Protein AF-A0A8B7ZYL0-F1 (afdb_monomer)

Solvent-accessible surface area (backbone atoms only — not comparable to full-atom values): 13073 Å² total; per-residue (Å²): 136,85,83,72,84,75,72,86,83,69,79,81,76,56,68,69,58,57,52,49,50,52,53,51,52,56,70,70,50,54,70,68,60,53,46,52,54,50,52,53,54,51,54,57,66,70,50,82,74,66,63,88,77,41,53,73,72,52,42,50,53,50,45,54,51,51,48,50,54,52,49,59,58,51,72,76,47,84,95,68,79,39,63,47,80,45,72,40,77,92,74,75,43,48,39,58,44,56,38,73,67,24,39,54,50,50,56,29,71,72,46,27,53,51,50,16,68,74,71,75,48,97,78,52,75,54,48,70,71,56,50,76,67,52,46,46,48,51,42,32,50,53,45,46,50,51,50,23,51,36,39,20,68,51,65,75,41,100,52,74,63,56,66,69,44,40,75,70,65,34,46,47,72,46,50,60,49,91,96,58,75,94,71,63,50,87,78,52,55,68,71,58,37,50,47,47,55,78,32,52,88,55,41,44,42,47,67,63,74,86,72,82,75,85,82,76,133

Radius of gyration: 24.54 Å; Cα contacts (8 Å, |Δi|>4): 183; chains: 1; bounding box: 60×62×66 Å

Sequence (217 aa):
MKKYICSKGGTAPNKAMVLQQGAEEWRRMAEEEKQEYKDVAAEENKTMPNVVQLGESGFRVFANKLCKEVTDMCSRVEGVEWVLVCSNVSIGASAVCGSETGVNLATSTCFADQLCSASGYDEVTISSSVTPAEYSSKLRFKVQEIFNRKYREATGKNKPMSYQQLEAGQIQSTGLPPNVKLKRPSAYGKETLQKIIDAESAIEFTVSTQTSTLAQS

Foldseek 3Di:
DDPPPPDPDDDDDDPVVVVVVVVVVLVVDDVVVVVVVVVVVVVVVVDDDPLQPDDPVRNVVNLVVVLVVVVVVCVVDPPDWDKDWDDRPNHLDIAMDTDPVHLVCCQDPVNQVVCCVVVVHDGRRRDNPCDPVNLLVVLLVLLQVLQQVLVCVQPVDNDRDDQVQVVVVQKDKWQQPPPDDDHRSVPDDPVSSVSRNVSSVRIHMHGDDPPPPPDDD

InterPro domains:
  IPR004212 GTF2I-like repeat [PF02946] (139-207)
  IPR004212 GTF2I-like repeat [PS51139] (130-217)
  IPR036647 GTF2I-like repeat superfamily [G3DSA:3.90.1460.10] (121-217)
  IPR036647 GTF2I-like repeat superfamily [SSF117773] (137-211)

Organism: Acanthaster planci (NCBI:txid133434)

Structure (mmCIF, N/CA/C/O backbone):
data_AF-A0A8B7ZYL0-F1
#
_entry.id   AF-A0A8B7ZYL0-F1
#
loop_
_atom_site.group_PDB
_atom_site.id
_atom_site.type_symbol
_atom_site.label_atom_id
_atom_site.label_alt_id
_atom_site.label_comp_id
_atom_site.label_asym_id
_atom_site.label_entity_id
_atom_site.label_seq_id
_atom_site.pdbx_PDB_ins_code
_atom_site.Cartn_x
_atom_site.Cartn_y
_atom_site.Cartn_z
_atom_site.occupancy
_atom_site.B_iso_or_equiv
_atom_site.auth_seq_id
_atom_site.auth_comp_id
_atom_site.auth_asym_id
_atom_site.auth_atom_id
_atom_site.pdbx_PDB_model_num
ATOM 1 N N . MET A 1 1 ? 14.484 8.994 -30.733 1.00 31.31 1 MET A N 1
ATOM 2 C CA . MET A 1 1 ? 15.930 9.324 -30.775 1.00 31.31 1 MET A CA 1
ATOM 3 C C . MET A 1 1 ? 16.437 9.477 -29.334 1.00 31.31 1 MET A C 1
ATOM 5 O O . MET A 1 1 ? 16.252 10.523 -28.737 1.00 31.31 1 MET A O 1
ATOM 9 N N . LYS A 1 2 ? 16.984 8.422 -28.711 1.00 31.03 2 LYS A N 1
ATOM 10 C CA . LYS A 1 2 ? 17.465 8.475 -27.314 1.00 31.03 2 LYS A CA 1
ATOM 11 C C . LYS A 1 2 ? 18.916 8.972 -27.291 1.00 31.03 2 LYS A C 1
ATOM 13 O O . LYS A 1 2 ? 19.838 8.170 -27.398 1.00 31.03 2 LYS A O 1
ATOM 18 N N . LYS A 1 3 ? 19.136 10.287 -27.177 1.00 33.06 3 LYS A N 1
ATOM 19 C CA . LYS A 1 3 ? 20.472 10.838 -26.884 1.00 33.06 3 LYS A CA 1
ATOM 20 C C . LYS A 1 3 ? 20.770 10.653 -25.394 1.00 33.06 3 LYS A C 1
ATOM 22 O O . LYS A 1 3 ? 20.660 11.584 -24.608 1.00 33.06 3 LYS A O 1
ATOM 27 N N . TYR A 1 4 ? 21.156 9.442 -25.002 1.00 35.22 4 TYR A N 1
ATOM 28 C CA . TYR A 1 4 ? 21.897 9.273 -23.755 1.00 35.22 4 TYR A CA 1
ATOM 29 C C . TYR A 1 4 ? 23.328 9.730 -24.019 1.00 35.22 4 TYR A C 1
ATOM 31 O O . TYR A 1 4 ? 24.088 9.044 -24.703 1.00 35.22 4 TYR A O 1
ATOM 39 N N . ILE A 1 5 ? 23.699 10.901 -23.502 1.00 37.50 5 ILE A N 1
ATOM 40 C CA . ILE A 1 5 ? 25.103 11.309 -23.440 1.00 37.50 5 ILE A CA 1
ATOM 41 C C . ILE A 1 5 ? 25.752 10.449 -22.352 1.00 37.50 5 ILE A C 1
ATOM 43 O O . ILE A 1 5 ? 25.809 10.812 -21.180 1.00 37.50 5 ILE A O 1
ATOM 47 N N . CYS A 1 6 ? 26.188 9.249 -22.733 1.00 33.50 6 CYS A N 1
ATOM 48 C CA . CYS A 1 6 ? 27.079 8.454 -21.907 1.00 33.50 6 CYS A CA 1
ATOM 49 C C . CYS A 1 6 ? 28.474 9.080 -22.019 1.00 33.50 6 CYS A C 1
ATOM 51 O O . CYS A 1 6 ? 29.180 8.889 -23.010 1.00 33.50 6 CYS A O 1
ATOM 53 N N . SER A 1 7 ? 28.837 9.885 -21.019 1.00 37.25 7 SER A N 1
ATOM 54 C CA . SER A 1 7 ? 30.214 10.324 -20.811 1.00 37.25 7 SER A CA 1
ATOM 55 C C . SER A 1 7 ? 31.092 9.086 -20.613 1.00 37.25 7 SER A C 1
ATOM 57 O O . SER A 1 7 ? 30.883 8.308 -19.679 1.00 37.25 7 SER A O 1
ATOM 59 N N . LYS A 1 8 ? 32.049 8.866 -21.520 1.00 40.97 8 LYS A N 1
ATOM 60 C CA . LYS A 1 8 ? 33.057 7.815 -21.367 1.00 40.97 8 LYS A CA 1
ATOM 61 C C . LYS A 1 8 ? 33.987 8.199 -20.214 1.00 40.97 8 LYS A C 1
ATOM 63 O O . LYS A 1 8 ? 34.773 9.127 -20.351 1.00 40.97 8 LYS A O 1
ATOM 68 N N . GLY A 1 9 ? 33.922 7.437 -19.125 1.00 44.50 9 GLY A N 1
ATOM 69 C CA . GLY A 1 9 ? 34.879 7.501 -18.018 1.00 44.50 9 GLY A CA 1
ATOM 70 C C . GLY A 1 9 ? 34.350 8.262 -16.806 1.00 44.50 9 GLY A C 1
ATOM 71 O O . GLY A 1 9 ? 34.562 9.459 -16.665 1.00 44.50 9 GLY A O 1
ATOM 72 N N . GLY A 1 10 ? 33.675 7.551 -15.908 1.00 41.34 10 GLY A N 1
ATOM 73 C CA . GLY A 1 10 ? 33.224 8.086 -14.627 1.00 41.34 10 GLY A CA 1
ATOM 74 C C . GLY A 1 10 ? 32.111 7.228 -14.046 1.00 41.34 10 GLY A C 1
ATOM 75 O O . GLY A 1 10 ? 31.261 6.730 -14.782 1.00 41.34 10 GLY A O 1
ATOM 76 N N . THR A 1 11 ? 32.151 7.016 -12.734 1.00 51.94 11 THR A N 1
ATOM 77 C CA . THR A 1 11 ? 31.140 6.311 -11.938 1.00 51.94 11 THR A CA 1
ATOM 78 C C . THR A 1 11 ? 29.729 6.701 -12.389 1.00 51.94 11 THR A C 1
ATOM 80 O O . THR A 1 11 ? 29.462 7.887 -12.584 1.00 51.94 11 THR A O 1
ATOM 83 N N . ALA A 1 12 ? 28.845 5.712 -12.578 1.00 52.78 12 ALA A N 1
ATOM 84 C CA . ALA A 1 12 ? 27.494 5.930 -13.096 1.00 52.78 12 ALA A CA 1
ATOM 85 C C . ALA A 1 12 ? 26.809 7.111 -12.375 1.00 52.78 12 ALA A C 1
ATOM 87 O O . ALA A 1 12 ? 26.828 7.156 -11.139 1.00 52.78 12 ALA A O 1
ATOM 88 N N . PRO A 1 13 ? 26.236 8.082 -13.111 1.00 58.78 13 PRO A N 1
ATOM 89 C CA . PRO A 1 13 ? 25.701 9.290 -12.505 1.00 58.78 13 PRO A CA 1
ATOM 90 C C . PRO A 1 13 ? 24.582 8.942 -11.522 1.00 58.78 13 PRO A C 1
ATOM 92 O O . PRO A 1 13 ? 23.750 8.067 -11.774 1.00 58.78 13 PRO A O 1
ATOM 95 N N . ASN A 1 14 ? 24.571 9.631 -10.380 1.00 71.38 14 ASN A N 1
ATOM 96 C CA . ASN A 1 14 ? 23.572 9.429 -9.339 1.00 71.38 14 ASN A CA 1
ATOM 97 C C . ASN A 1 14 ? 22.162 9.594 -9.934 1.00 71.38 14 ASN A C 1
ATOM 99 O O . ASN A 1 14 ? 21.852 10.626 -10.532 1.00 71.38 14 ASN A O 1
ATOM 103 N N . LYS A 1 15 ? 21.298 8.589 -9.740 1.00 69.81 15 LYS A N 1
ATOM 104 C CA . LYS A 1 15 ? 19.918 8.564 -10.251 1.00 69.81 15 LYS A CA 1
ATOM 105 C C . LYS A 1 15 ? 19.137 9.841 -9.915 1.00 69.81 15 LYS A C 1
ATOM 107 O O . LYS A 1 15 ? 18.370 10.310 -10.749 1.00 69.81 15 LYS A O 1
ATOM 112 N N . ALA A 1 16 ? 19.344 10.418 -8.730 1.00 71.81 16 ALA A N 1
ATOM 113 C CA . ALA A 1 16 ? 18.693 11.663 -8.324 1.00 71.81 16 ALA A CA 1
ATOM 114 C C . ALA A 1 16 ? 19.133 12.857 -9.186 1.00 71.81 16 ALA A C 1
ATOM 116 O O . ALA A 1 16 ? 18.302 13.657 -9.601 1.00 71.81 16 ALA A O 1
ATOM 117 N N . MET A 1 17 ? 20.424 12.929 -9.513 1.00 72.44 17 MET A N 1
ATOM 118 C CA . MET A 1 17 ? 20.997 13.997 -10.331 1.00 72.44 17 MET A CA 1
ATOM 119 C C . MET A 1 17 ? 20.494 13.927 -11.777 1.00 72.44 17 MET A C 1
ATOM 121 O O . MET A 1 17 ? 20.104 14.944 -12.342 1.00 72.44 17 MET A O 1
ATOM 125 N N . VAL A 1 18 ? 20.422 12.719 -12.347 1.00 74.75 18 VAL A N 1
ATOM 126 C CA . VAL A 1 18 ? 19.889 12.497 -13.704 1.00 74.75 18 VAL A CA 1
ATOM 127 C C . VAL A 1 18 ? 18.412 12.890 -13.789 1.00 74.75 18 VAL A C 1
ATOM 129 O O . VAL A 1 18 ? 17.996 13.548 -14.739 1.00 74.75 18 VAL A O 1
ATOM 132 N N . LEU A 1 19 ? 17.615 12.518 -12.783 1.00 74.31 19 LEU A N 1
ATOM 133 C CA . LEU A 1 19 ? 16.198 12.884 -12.727 1.00 74.31 19 LEU A CA 1
ATOM 134 C C . LEU A 1 19 ? 16.003 14.396 -12.577 1.00 74.31 19 LEU A C 1
ATOM 136 O O . LEU A 1 19 ? 15.105 14.957 -13.201 1.00 74.31 19 LEU A O 1
ATOM 140 N N . GLN A 1 20 ? 16.845 15.057 -11.781 1.00 76.25 20 GLN A N 1
ATOM 141 C CA . GLN A 1 20 ? 16.785 16.503 -11.597 1.00 76.25 20 GLN A CA 1
ATOM 142 C C . GLN A 1 20 ? 17.131 17.256 -12.888 1.00 76.25 20 GLN A C 1
ATOM 144 O O . GLN A 1 20 ? 16.377 18.146 -13.279 1.00 76.25 20 GLN A O 1
ATOM 149 N N . GLN A 1 21 ? 18.198 16.853 -13.587 1.00 80.56 21 GLN A N 1
ATOM 150 C CA . GLN A 1 21 ? 18.565 17.428 -14.886 1.00 80.56 21 GLN A CA 1
ATOM 151 C C . GLN A 1 21 ? 17.454 17.242 -15.920 1.00 80.56 21 GLN A C 1
ATOM 153 O O . GLN A 1 21 ? 17.023 18.215 -16.532 1.00 80.56 21 GLN A O 1
ATOM 158 N N . GLY A 1 22 ? 16.907 16.028 -16.044 1.00 82.00 22 GLY A N 1
ATOM 159 C CA . GLY A 1 22 ? 15.785 15.777 -16.951 1.00 82.00 22 GLY A CA 1
ATOM 160 C C . GLY A 1 22 ? 14.547 16.621 -16.619 1.00 82.00 22 GLY A C 1
ATOM 161 O O . GLY A 1 22 ? 13.861 17.097 -17.519 1.00 82.00 22 GLY A O 1
ATOM 162 N N . ALA A 1 23 ? 14.274 16.875 -15.334 1.00 83.94 23 ALA A N 1
ATOM 163 C CA . ALA A 1 23 ? 13.164 17.729 -14.907 1.00 83.94 23 ALA A CA 1
ATOM 164 C C . ALA A 1 23 ? 13.394 19.226 -15.194 1.00 83.94 23 ALA A C 1
ATOM 166 O O . ALA A 1 23 ? 12.434 19.980 -15.372 1.00 83.94 23 ALA A O 1
ATOM 167 N N . GLU A 1 24 ? 14.643 19.688 -15.193 1.00 86.69 24 GLU A N 1
ATOM 168 C CA . GLU A 1 24 ? 15.014 21.056 -15.575 1.00 86.69 24 GLU A CA 1
ATOM 169 C C . GLU A 1 24 ? 14.953 21.244 -17.094 1.00 86.69 24 GLU A C 1
ATOM 171 O O . GLU A 1 24 ? 14.356 22.211 -17.568 1.00 86.69 24 GLU A O 1
ATOM 176 N N . GLU A 1 25 ? 15.474 20.283 -17.857 1.00 88.25 25 GLU A N 1
ATOM 177 C CA . GLU A 1 25 ? 15.380 20.259 -19.319 1.00 88.25 25 GLU A CA 1
ATOM 178 C C . GLU A 1 25 ? 13.925 20.204 -19.786 1.00 88.25 25 GLU A C 1
ATOM 180 O O . GLU A 1 25 ? 13.525 20.998 -20.636 1.00 88.25 25 GLU A O 1
ATOM 185 N N . TRP A 1 26 ? 13.103 19.351 -19.166 1.00 84.69 26 TRP A N 1
ATOM 186 C CA . TRP A 1 26 ? 11.669 19.302 -19.435 1.00 84.69 26 TRP A CA 1
ATOM 187 C C . TRP A 1 26 ? 10.997 20.644 -19.182 1.00 84.69 26 TRP A C 1
ATOM 189 O O . TRP A 1 26 ? 10.217 21.102 -20.007 1.00 84.69 26 TRP A O 1
ATOM 199 N N . ARG A 1 27 ? 11.320 21.325 -18.076 1.00 89.25 27 ARG A N 1
ATOM 200 C CA . ARG A 1 27 ? 10.762 22.655 -17.792 1.00 89.25 27 ARG A CA 1
ATOM 201 C C . ARG A 1 27 ? 11.143 23.694 -18.845 1.00 89.25 27 ARG A C 1
ATOM 203 O O . ARG A 1 27 ? 10.330 24.574 -19.113 1.00 89.25 27 ARG A O 1
ATOM 210 N N . ARG A 1 28 ? 12.338 23.584 -19.429 1.00 88.75 28 ARG A N 1
ATOM 211 C CA . ARG A 1 28 ? 12.863 24.527 -20.425 1.00 88.75 28 ARG A CA 1
ATOM 212 C C . ARG A 1 28 ? 12.408 24.237 -21.862 1.00 88.75 28 ARG A C 1
ATOM 214 O O . ARG A 1 28 ? 12.549 25.119 -22.701 1.00 88.75 28 ARG A O 1
ATOM 221 N N . MET A 1 29 ? 11.892 23.041 -22.149 1.00 90.19 29 MET A N 1
ATOM 222 C CA . MET A 1 29 ? 11.377 22.683 -23.478 1.00 90.19 29 MET A CA 1
ATOM 223 C C . MET A 1 29 ? 10.106 23.458 -23.839 1.00 90.19 29 MET A C 1
ATOM 225 O O . MET A 1 29 ? 9.297 23.791 -22.962 1.00 90.19 29 MET A O 1
ATOM 229 N N . ALA A 1 30 ? 9.932 23.717 -25.137 1.00 92.94 30 ALA A N 1
ATOM 230 C CA . ALA A 1 30 ? 8.726 24.345 -25.664 1.00 92.94 30 ALA A CA 1
ATOM 231 C C . ALA A 1 30 ? 7.509 23.415 -25.502 1.00 92.94 30 ALA A C 1
ATOM 233 O O . ALA A 1 30 ? 7.649 22.192 -25.464 1.00 92.94 30 ALA A O 1
ATOM 234 N N . GLU A 1 31 ? 6.299 23.974 -25.404 1.00 90.88 31 GLU A N 1
ATOM 235 C CA . GLU A 1 31 ? 5.086 23.155 -25.235 1.00 90.88 31 GLU A CA 1
ATOM 236 C C . GLU A 1 31 ? 4.807 22.241 -26.435 1.00 90.88 31 GLU A C 1
ATOM 238 O O . GLU A 1 31 ? 4.315 21.133 -26.245 1.00 90.88 31 GLU A O 1
ATOM 243 N N . GLU A 1 32 ? 5.190 22.653 -27.645 1.00 90.75 32 GLU A N 1
ATOM 244 C CA . GLU A 1 32 ? 5.087 21.827 -28.855 1.00 90.75 32 GLU A CA 1
ATOM 245 C C . GLU A 1 32 ? 5.987 20.584 -28.770 1.00 90.75 32 GLU A C 1
ATOM 247 O O . GLU A 1 32 ? 5.517 19.468 -28.981 1.00 90.75 32 GLU A O 1
ATOM 252 N N . GLU A 1 33 ? 7.245 20.747 -28.346 1.00 88.94 33 GLU A N 1
ATOM 253 C CA . GLU A 1 33 ? 8.176 19.629 -28.135 1.00 88.94 33 GLU A CA 1
ATOM 254 C C . GLU A 1 33 ? 7.671 18.699 -27.026 1.00 88.94 33 GLU A C 1
ATOM 256 O O . GLU A 1 33 ? 7.676 17.476 -27.168 1.00 88.94 33 GLU A O 1
ATOM 261 N N . LYS A 1 34 ? 7.170 19.261 -25.916 1.00 87.94 34 LYS A N 1
ATOM 262 C CA . LYS A 1 34 ? 6.559 18.466 -24.838 1.00 87.94 34 LYS A CA 1
ATOM 263 C C . LYS A 1 34 ? 5.360 17.668 -25.333 1.00 87.94 34 LYS A C 1
ATOM 265 O O . LYS A 1 34 ? 5.142 16.560 -24.841 1.00 87.94 34 LYS A O 1
ATOM 270 N N . GLN A 1 35 ? 4.564 18.229 -26.239 1.00 88.25 35 GLN A N 1
ATOM 271 C CA . GLN A 1 35 ? 3.413 17.543 -26.807 1.00 88.25 35 GLN A CA 1
ATOM 272 C C . GLN A 1 35 ? 3.852 16.386 -27.706 1.00 88.25 35 GLN A C 1
ATOM 274 O O . GLN A 1 35 ? 3.353 15.281 -27.519 1.00 88.25 35 GLN A O 1
ATOM 279 N N . GLU A 1 36 ? 4.869 16.577 -28.548 1.00 91.19 36 GLU A N 1
ATOM 280 C CA . GLU A 1 36 ? 5.464 15.492 -29.341 1.00 91.19 36 GLU A CA 1
ATOM 281 C C . GLU A 1 36 ? 5.965 14.348 -28.443 1.00 91.19 36 GLU A C 1
ATOM 283 O O . GLU A 1 36 ? 5.655 13.180 -28.681 1.00 91.19 36 GLU A O 1
ATOM 288 N N . TYR A 1 37 ? 6.666 14.664 -27.346 1.00 84.50 37 TYR A N 1
ATOM 289 C CA . TYR A 1 37 ? 7.090 13.651 -26.373 1.00 84.50 37 TYR A CA 1
ATOM 290 C C . TYR A 1 37 ? 5.912 12.883 -25.763 1.00 84.50 37 TYR A C 1
ATOM 292 O O . TYR A 1 37 ? 6.008 11.669 -25.566 1.00 84.50 37 TYR A O 1
ATOM 300 N N . LYS A 1 38 ? 4.807 13.569 -25.443 1.00 85.50 38 LYS A N 1
ATOM 301 C CA . LYS A 1 38 ? 3.595 12.925 -24.918 1.00 85.50 38 LYS A CA 1
ATOM 302 C C . LYS A 1 38 ? 2.942 12.033 -25.966 1.00 85.50 38 LYS A C 1
ATOM 304 O O . LYS A 1 38 ? 2.519 10.938 -25.612 1.00 85.50 38 LYS A O 1
ATOM 309 N N . ASP A 1 39 ? 2.890 12.471 -27.218 1.00 87.06 39 ASP A N 1
ATOM 310 C CA . ASP A 1 39 ? 2.272 11.726 -28.313 1.00 87.06 39 ASP A CA 1
ATOM 311 C C . ASP A 1 39 ? 3.074 10.456 -28.627 1.00 87.06 39 ASP A C 1
ATOM 313 O O . ASP A 1 39 ? 2.501 9.369 -28.704 1.00 87.06 39 ASP A O 1
ATOM 317 N N . VAL A 1 40 ? 4.409 10.551 -28.677 1.00 82.25 40 VAL A N 1
ATOM 318 C CA . VAL A 1 40 ? 5.301 9.387 -28.812 1.00 82.25 40 VAL A CA 1
ATOM 319 C C . VAL A 1 40 ? 5.135 8.427 -27.633 1.00 82.25 40 VAL A C 1
ATOM 321 O O . VAL A 1 40 ? 4.996 7.224 -27.836 1.00 82.25 40 VAL A O 1
ATOM 324 N N . ALA A 1 41 ? 5.097 8.937 -26.398 1.00 76.62 41 ALA A N 1
ATOM 325 C CA . ALA A 1 41 ? 4.892 8.101 -25.215 1.00 76.62 41 ALA A CA 1
ATOM 326 C C . ALA A 1 41 ? 3.492 7.460 -25.176 1.00 76.62 41 ALA A C 1
ATOM 328 O O . ALA A 1 41 ? 3.329 6.355 -24.653 1.00 76.62 41 ALA A O 1
ATOM 329 N N . ALA A 1 42 ? 2.472 8.142 -25.699 1.00 79.06 42 ALA A N 1
ATOM 330 C CA . ALA A 1 42 ? 1.125 7.605 -25.829 1.00 79.06 42 ALA A CA 1
ATOM 331 C C . ALA A 1 42 ? 1.078 6.494 -26.885 1.00 79.06 42 ALA A C 1
ATOM 333 O O . ALA A 1 42 ? 0.465 5.460 -26.632 1.00 79.06 42 ALA A O 1
ATOM 334 N N . GLU A 1 43 ? 1.759 6.665 -28.019 1.00 77.44 43 GLU A N 1
ATOM 335 C CA . GLU A 1 43 ? 1.849 5.653 -29.075 1.00 77.44 43 GLU A CA 1
ATOM 336 C C . GLU A 1 43 ? 2.640 4.418 -28.619 1.00 77.44 43 GLU A C 1
ATOM 338 O O . GLU A 1 43 ? 2.153 3.296 -28.750 1.00 77.44 43 GLU A O 1
ATOM 343 N N . GLU A 1 44 ? 3.794 4.603 -27.966 1.00 68.56 44 GLU A N 1
ATOM 344 C CA . GLU A 1 44 ? 4.555 3.502 -27.350 1.00 68.56 44 GLU A CA 1
ATOM 345 C C . GLU A 1 44 ? 3.723 2.753 -26.292 1.00 68.56 44 GLU A C 1
ATOM 347 O O . GLU A 1 44 ? 3.845 1.536 -26.150 1.00 68.56 44 GLU A O 1
ATOM 352 N N . ASN A 1 45 ? 2.835 3.449 -25.571 1.00 66.56 45 ASN A N 1
ATOM 353 C CA . ASN A 1 45 ? 1.922 2.827 -24.609 1.00 66.56 45 ASN A CA 1
ATOM 354 C C . ASN A 1 45 ? 0.787 2.017 -25.252 1.00 66.56 45 ASN A C 1
ATOM 356 O O . ASN A 1 45 ? 0.211 1.180 -24.552 1.00 66.56 45 ASN A O 1
ATOM 360 N N . LYS A 1 46 ? 0.446 2.258 -26.528 1.00 69.56 46 LYS A N 1
ATOM 361 C CA . LYS A 1 46 ? -0.555 1.464 -27.267 1.00 69.56 46 LYS A CA 1
ATOM 362 C C . LYS A 1 46 ? 0.011 0.118 -27.706 1.00 69.56 46 LYS A C 1
ATOM 364 O O . LYS A 1 46 ? -0.726 -0.861 -27.785 1.00 69.56 46 LYS A O 1
ATOM 369 N N . THR A 1 47 ? 1.309 0.054 -27.986 1.00 64.50 47 THR A N 1
ATOM 370 C CA . THR A 1 47 ? 1.975 -1.196 -28.355 1.00 64.50 47 THR A CA 1
ATOM 371 C C . THR A 1 47 ? 2.299 -2.022 -27.117 1.00 64.50 47 THR A C 1
ATOM 373 O O . THR A 1 47 ? 3.025 -1.575 -26.230 1.00 64.50 47 THR A O 1
ATOM 376 N N . MET A 1 48 ? 1.774 -3.249 -27.052 1.00 62.41 48 MET A N 1
ATOM 377 C CA . MET A 1 48 ? 2.140 -4.187 -25.992 1.00 62.41 48 MET A CA 1
ATOM 378 C C . MET A 1 48 ? 3.647 -4.478 -26.102 1.00 62.41 48 MET A C 1
ATOM 380 O O . MET A 1 48 ? 4.109 -4.860 -27.182 1.00 62.41 48 MET A O 1
ATOM 384 N N . PRO A 1 49 ? 4.441 -4.268 -25.037 1.00 67.62 49 PRO A N 1
ATOM 385 C CA . PRO A 1 49 ? 5.873 -4.501 -25.109 1.00 67.62 49 PRO A CA 1
ATOM 386 C C . PRO A 1 49 ? 6.140 -5.983 -25.368 1.00 67.62 49 PRO A C 1
ATOM 388 O O . PRO A 1 49 ? 5.441 -6.853 -24.847 1.00 67.62 49 PRO A O 1
ATOM 391 N N . ASN A 1 50 ? 7.176 -6.280 -26.153 1.00 69.62 50 ASN A N 1
ATOM 392 C CA . ASN A 1 50 ? 7.611 -7.656 -26.353 1.00 69.62 50 ASN A CA 1
ATOM 393 C C . ASN A 1 50 ? 8.184 -8.194 -25.034 1.00 69.62 50 ASN A C 1
ATOM 395 O O . ASN A 1 50 ? 9.343 -7.946 -24.703 1.00 69.62 50 ASN A O 1
ATOM 399 N N . VAL A 1 51 ? 7.349 -8.914 -24.280 1.00 62.84 51 VAL A N 1
ATOM 400 C CA . VAL A 1 51 ? 7.653 -9.408 -22.929 1.00 62.84 51 VAL A CA 1
ATOM 401 C C . VAL A 1 51 ? 8.923 -10.263 -22.911 1.00 62.84 51 VAL A C 1
ATOM 403 O O . VAL A 1 51 ? 9.691 -10.184 -21.958 1.00 62.84 51 VAL A O 1
ATOM 406 N N . VAL A 1 52 ? 9.203 -10.995 -23.994 1.00 65.69 52 VAL A N 1
ATOM 407 C CA . VAL A 1 52 ? 10.378 -11.875 -24.125 1.00 65.69 52 VAL A CA 1
ATOM 408 C C . VAL A 1 52 ? 11.691 -11.086 -24.144 1.00 65.69 52 VAL A C 1
ATOM 410 O O . VAL A 1 52 ? 12.720 -11.585 -23.695 1.00 65.69 52 VAL A O 1
ATOM 413 N N . GLN A 1 53 ? 11.664 -9.844 -24.632 1.00 69.00 53 GLN A N 1
ATOM 414 C CA . GLN A 1 53 ? 12.841 -8.975 -24.744 1.00 69.00 53 GLN A CA 1
ATOM 415 C C . GLN A 1 53 ? 13.022 -8.044 -23.535 1.00 69.00 53 GLN A C 1
ATOM 417 O O . GLN A 1 53 ? 13.989 -7.280 -23.479 1.00 69.00 53 GLN A O 1
ATOM 422 N N . LEU A 1 54 ? 12.104 -8.076 -22.564 1.00 72.38 54 LEU A N 1
ATOM 423 C CA . LEU A 1 54 ? 12.212 -7.256 -21.365 1.00 72.38 54 LEU A CA 1
ATOM 424 C C . LEU A 1 54 ? 13.197 -7.884 -20.376 1.00 72.38 54 LEU A C 1
ATOM 426 O O . LEU A 1 54 ? 12.986 -8.991 -19.890 1.00 72.38 54 LEU A O 1
ATOM 430 N N . GLY A 1 55 ? 14.232 -7.130 -20.001 1.00 73.81 55 GLY A N 1
ATOM 431 C CA . GLY A 1 55 ? 15.017 -7.437 -18.804 1.00 73.81 55 GLY A CA 1
ATOM 432 C C . GLY A 1 55 ? 14.191 -7.258 -17.522 1.00 73.81 55 GLY A C 1
ATOM 433 O O . GLY A 1 55 ? 13.104 -6.677 -17.542 1.00 73.81 55 GLY A O 1
ATOM 434 N N . GLU A 1 56 ? 14.729 -7.685 -16.381 1.00 73.56 56 GLU A N 1
ATOM 435 C CA . GLU A 1 56 ? 14.012 -7.753 -15.095 1.00 73.56 56 GLU A CA 1
ATOM 436 C C . GLU A 1 56 ? 13.327 -6.444 -14.678 1.00 73.56 56 GLU A C 1
ATOM 438 O O . GLU A 1 56 ? 12.158 -6.433 -14.295 1.00 73.56 56 GLU A O 1
ATOM 443 N N . SER A 1 57 ? 14.008 -5.305 -14.825 1.00 73.56 57 SER A N 1
ATOM 444 C CA . SER A 1 57 ? 13.418 -3.997 -14.505 1.00 73.56 57 SER A CA 1
ATOM 445 C C . SER A 1 57 ? 12.262 -3.625 -15.440 1.00 73.56 57 SER A C 1
ATOM 447 O O . SER A 1 57 ? 11.270 -3.055 -14.990 1.00 73.56 57 SER A O 1
ATOM 449 N N . GLY A 1 58 ? 12.370 -3.962 -16.728 1.00 79.75 58 GLY A N 1
ATOM 450 C CA . GLY A 1 58 ? 11.315 -3.720 -17.713 1.00 79.75 58 GLY A CA 1
ATOM 451 C C . GLY A 1 58 ? 10.107 -4.619 -17.472 1.00 79.75 58 GLY A C 1
ATOM 452 O O . GLY A 1 58 ? 8.975 -4.138 -17.462 1.00 79.75 58 GLY A O 1
ATOM 453 N N . PHE A 1 59 ? 10.355 -5.898 -17.182 1.00 82.50 59 PHE A N 1
ATOM 454 C CA . PHE A 1 59 ? 9.314 -6.851 -16.824 1.00 82.50 59 PHE A CA 1
ATOM 455 C C . PHE A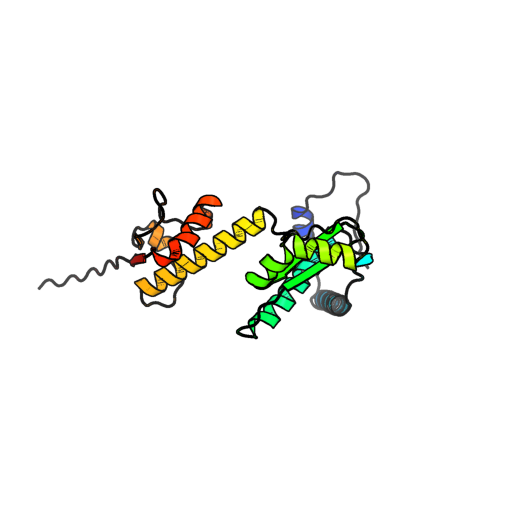 1 59 ? 8.560 -6.418 -15.564 1.00 82.50 59 PHE A C 1
ATOM 457 O O . PHE A 1 59 ? 7.334 -6.410 -15.567 1.00 82.50 59 PHE A O 1
ATOM 464 N N . ARG A 1 60 ? 9.264 -5.966 -14.519 1.00 78.00 60 ARG A N 1
ATOM 465 C CA . ARG A 1 60 ? 8.627 -5.457 -13.292 1.00 78.00 60 ARG A CA 1
ATOM 466 C C . ARG A 1 60 ? 7.714 -4.263 -13.553 1.00 78.00 60 ARG A C 1
ATOM 468 O O . ARG A 1 60 ? 6.615 -4.206 -13.009 1.00 78.00 60 ARG A O 1
ATOM 475 N N . VAL A 1 61 ? 8.149 -3.302 -14.372 1.00 82.12 61 VAL A N 1
ATOM 476 C CA . VAL A 1 61 ? 7.321 -2.136 -14.728 1.00 82.12 61 VAL A CA 1
ATOM 477 C C . VAL A 1 61 ? 6.079 -2.573 -15.504 1.00 82.12 61 VAL A C 1
ATOM 479 O O . VAL A 1 61 ? 4.977 -2.132 -15.181 1.00 82.12 61 VAL A O 1
ATOM 482 N N . PHE A 1 62 ? 6.249 -3.465 -16.482 1.00 84.38 62 PHE A N 1
ATOM 483 C CA . PHE A 1 62 ? 5.150 -4.021 -17.266 1.00 84.38 62 PHE A CA 1
ATOM 484 C C . PHE A 1 62 ? 4.144 -4.780 -16.392 1.00 84.38 62 PHE A C 1
ATOM 486 O O . PHE A 1 62 ? 2.957 -4.463 -16.409 1.00 84.38 62 PHE A O 1
ATOM 493 N N . ALA A 1 63 ? 4.623 -5.720 -15.577 1.00 84.88 63 ALA A N 1
ATOM 494 C CA . ALA A 1 63 ? 3.788 -6.515 -14.690 1.00 84.88 63 ALA A CA 1
ATOM 495 C C . ALA A 1 63 ? 3.026 -5.630 -13.695 1.00 84.88 63 ALA A C 1
ATOM 497 O O . ALA A 1 63 ? 1.827 -5.799 -13.525 1.00 84.88 63 ALA A O 1
ATOM 498 N N . ASN A 1 64 ? 3.671 -4.615 -13.109 1.00 82.06 64 ASN A N 1
ATOM 499 C CA . ASN A 1 64 ? 2.996 -3.662 -12.224 1.00 82.06 64 ASN A CA 1
ATOM 500 C C . ASN A 1 64 ? 1.892 -2.864 -12.934 1.00 82.06 64 ASN A C 1
ATOM 502 O O . ASN A 1 64 ? 0.837 -2.629 -12.339 1.00 82.06 64 ASN A O 1
ATOM 506 N N . LYS A 1 65 ? 2.120 -2.445 -14.187 1.00 84.12 65 LYS A N 1
ATOM 507 C CA . LYS A 1 65 ? 1.104 -1.758 -14.999 1.00 84.12 65 LYS A CA 1
ATOM 508 C C . LYS A 1 65 ? -0.099 -2.675 -15.232 1.00 84.12 65 LYS A C 1
ATOM 510 O O . LYS A 1 65 ? -1.219 -2.283 -14.913 1.00 84.12 65 LYS A O 1
ATOM 515 N N . LEU A 1 66 ? 0.146 -3.905 -15.683 1.00 86.56 66 LEU A N 1
ATOM 516 C CA . LEU A 1 66 ? -0.906 -4.881 -15.960 1.00 86.56 66 LEU A CA 1
ATOM 517 C C . LEU A 1 66 ? -1.679 -5.269 -14.692 1.00 86.56 66 LEU A C 1
ATOM 519 O O . LEU A 1 66 ? -2.906 -5.249 -14.685 1.00 86.56 66 LEU A O 1
ATOM 523 N N . CYS A 1 67 ? -0.974 -5.527 -13.586 1.00 86.44 67 CYS A N 1
ATOM 524 C CA . CYS A 1 67 ? -1.587 -5.800 -12.290 1.00 86.44 67 CYS A CA 1
ATOM 525 C C . CYS A 1 67 ? -2.532 -4.671 -11.865 1.00 86.44 67 CYS A C 1
ATOM 527 O O . CYS A 1 67 ? -3.617 -4.948 -11.357 1.00 86.44 67 CYS A O 1
ATOM 529 N N . LYS A 1 68 ? -2.141 -3.407 -12.070 1.00 84.00 68 LYS A N 1
ATOM 530 C CA . LYS A 1 68 ? -2.971 -2.244 -11.736 1.00 84.00 68 LYS A CA 1
ATOM 531 C C . LYS A 1 68 ? -4.218 -2.161 -12.618 1.00 84.00 68 LYS A C 1
ATOM 533 O O . LYS A 1 68 ? -5.298 -1.929 -12.086 1.00 84.00 68 LYS A O 1
ATOM 538 N N . GLU A 1 69 ? -4.073 -2.356 -13.926 1.00 87.50 69 GLU A N 1
ATOM 539 C CA . GLU A 1 69 ? -5.191 -2.328 -14.880 1.00 87.50 69 GLU A CA 1
ATOM 540 C C . GLU A 1 69 ? -6.211 -3.432 -14.583 1.00 87.50 69 GLU A C 1
ATOM 542 O O . GLU A 1 69 ? -7.403 -3.156 -14.470 1.00 87.50 69 GLU A O 1
ATOM 547 N N . VAL A 1 70 ? -5.748 -4.666 -14.366 1.00 87.56 70 VAL A N 1
ATOM 548 C CA . VAL A 1 70 ? -6.632 -5.790 -14.024 1.00 87.56 70 VAL A CA 1
ATOM 549 C C . VAL A 1 70 ? -7.284 -5.588 -12.657 1.00 87.56 70 VAL A C 1
ATOM 551 O O . VAL A 1 70 ? -8.482 -5.814 -12.527 1.00 87.56 70 VAL A O 1
ATOM 554 N N . THR A 1 71 ? -6.551 -5.075 -11.662 1.00 86.38 71 THR A N 1
ATOM 555 C CA . THR A 1 71 ? -7.138 -4.750 -10.349 1.00 86.38 71 THR A CA 1
ATOM 556 C C . THR A 1 71 ? -8.254 -3.711 -10.470 1.00 86.38 71 THR A C 1
ATOM 558 O O . THR A 1 71 ? -9.310 -3.880 -9.863 1.00 86.38 71 THR A O 1
ATOM 561 N N . ASP A 1 72 ? -8.050 -2.653 -11.263 1.00 85.56 72 ASP A N 1
ATOM 562 C CA . ASP A 1 72 ? -9.071 -1.627 -11.500 1.00 85.56 72 ASP A CA 1
ATOM 563 C C . ASP A 1 72 ? -10.310 -2.211 -12.191 1.00 85.56 72 ASP A C 1
ATOM 565 O O . ASP A 1 72 ? -11.431 -1.942 -11.762 1.00 85.56 72 ASP A O 1
ATOM 569 N N . MET A 1 73 ? -10.125 -3.071 -13.198 1.00 87.94 73 MET A N 1
ATOM 570 C CA . MET A 1 73 ? -11.238 -3.764 -13.854 1.00 87.94 73 MET A CA 1
ATOM 571 C C . MET A 1 73 ? -12.008 -4.661 -12.880 1.00 87.94 73 MET A C 1
ATOM 573 O O . MET A 1 73 ? -13.230 -4.558 -12.787 1.00 87.94 73 MET A O 1
ATOM 577 N N . CYS A 1 74 ? -11.305 -5.507 -12.126 1.00 85.56 74 CYS A N 1
ATOM 578 C CA . CYS A 1 74 ? -11.920 -6.441 -11.186 1.00 85.56 74 CYS A CA 1
ATOM 579 C C . CYS A 1 74 ? -12.605 -5.732 -10.011 1.00 85.56 74 CYS A C 1
ATOM 581 O O . CYS A 1 74 ? -13.587 -6.248 -9.496 1.00 85.56 74 CYS A O 1
ATOM 583 N N . SER A 1 75 ? -12.170 -4.524 -9.630 1.00 83.94 75 SER A N 1
ATOM 584 C CA . SER A 1 75 ? -12.842 -3.725 -8.591 1.00 83.94 75 SER A CA 1
ATOM 585 C C . SER A 1 75 ? -14.279 -3.318 -8.946 1.00 83.94 75 SER A C 1
ATOM 587 O O . SER A 1 75 ? -15.045 -2.932 -8.068 1.00 83.94 75 SER A O 1
ATOM 589 N N . ARG A 1 76 ? -14.656 -3.410 -10.230 1.00 89.75 76 ARG A N 1
ATOM 590 C CA . ARG A 1 76 ? -15.994 -3.078 -10.742 1.00 89.75 76 ARG A CA 1
ATOM 591 C C . ARG A 1 76 ? -16.947 -4.277 -10.746 1.00 89.75 76 ARG A C 1
ATOM 593 O O . ARG A 1 76 ? -18.089 -4.128 -11.174 1.00 89.75 76 ARG A O 1
ATOM 600 N N . VAL A 1 77 ? -16.480 -5.454 -10.326 1.00 85.38 77 VAL A N 1
ATOM 601 C CA . VAL A 1 77 ? -17.255 -6.698 -10.309 1.00 85.38 77 VAL A CA 1
ATOM 602 C C . VAL A 1 77 ? -17.305 -7.229 -8.880 1.00 85.38 77 VAL A C 1
ATOM 604 O O . VAL A 1 77 ? -16.283 -7.594 -8.306 1.00 85.38 77 VAL A O 1
ATOM 607 N N . GLU A 1 78 ? -18.500 -7.276 -8.295 1.00 83.06 78 GLU A N 1
ATOM 608 C CA . GLU A 1 78 ? -18.695 -7.818 -6.949 1.00 83.06 78 GLU A CA 1
ATOM 609 C C . GLU A 1 78 ? -18.804 -9.349 -6.965 1.00 83.06 78 GLU A C 1
ATOM 611 O O . GLU A 1 78 ? -19.366 -9.942 -7.886 1.00 83.06 78 GLU A O 1
ATOM 616 N N . GLY A 1 79 ? -18.279 -9.993 -5.919 1.00 80.88 79 GLY A N 1
ATOM 617 C CA . GLY A 1 79 ? -18.439 -11.433 -5.683 1.00 80.88 79 GLY A CA 1
ATOM 618 C C . GLY A 1 79 ? -17.563 -12.354 -6.537 1.00 80.88 79 GLY A C 1
ATOM 619 O O . GLY A 1 79 ? -17.801 -13.560 -6.550 1.00 80.88 79 GLY A O 1
ATOM 620 N N . VAL A 1 80 ? -16.564 -11.818 -7.247 1.00 82.19 80 VAL A N 1
ATOM 621 C CA . VAL A 1 80 ? -15.649 -12.610 -8.082 1.00 82.19 80 VAL A CA 1
ATOM 622 C C . VAL A 1 80 ? -14.263 -12.688 -7.449 1.00 82.19 80 VAL A C 1
ATOM 624 O O . VAL A 1 80 ? -13.558 -11.686 -7.325 1.00 82.19 80 VAL A O 1
ATOM 627 N N . GLU A 1 81 ? -13.842 -13.910 -7.123 1.00 84.38 81 GLU A N 1
ATOM 628 C CA . GLU A 1 81 ? -12.448 -14.213 -6.805 1.00 84.38 81 GLU A CA 1
ATOM 629 C C . GLU A 1 81 ? -11.638 -14.311 -8.102 1.00 84.38 81 GLU A C 1
ATOM 631 O O . GLU A 1 81 ? -12.067 -14.908 -9.091 1.00 84.38 81 GLU A O 1
ATOM 636 N N . TRP A 1 82 ? -10.449 -13.719 -8.108 1.00 85.19 82 TRP A N 1
ATOM 637 C CA . TRP A 1 82 ? -9.597 -13.655 -9.291 1.00 85.19 82 TRP A CA 1
ATOM 638 C C . TRP A 1 82 ? -8.119 -13.629 -8.917 1.00 85.19 82 TRP A C 1
ATOM 640 O O . TRP A 1 82 ? -7.741 -13.195 -7.821 1.00 85.19 82 TRP A O 1
ATOM 650 N N . VAL A 1 83 ? -7.286 -14.066 -9.859 1.00 86.62 83 VAL A N 1
ATOM 651 C CA . VAL A 1 83 ? -5.831 -13.975 -9.783 1.00 86.62 83 VAL A CA 1
ATOM 652 C C . VAL A 1 83 ? -5.237 -13.788 -11.174 1.00 86.62 83 VAL A C 1
ATOM 654 O O . VAL A 1 83 ? -5.694 -14.385 -12.146 1.00 86.62 83 VAL A O 1
ATOM 657 N N . LEU A 1 84 ? -4.213 -12.948 -11.263 1.00 85.81 84 LEU A N 1
ATOM 658 C CA . LEU A 1 84 ? -3.375 -12.744 -12.433 1.00 85.81 84 LEU A CA 1
ATOM 659 C C . LEU A 1 84 ? -1.950 -13.156 -12.076 1.00 85.81 84 LEU A C 1
ATOM 661 O O . LEU A 1 84 ? -1.372 -12.619 -11.132 1.00 85.81 84 LEU A O 1
ATOM 665 N N . VAL A 1 85 ? -1.371 -14.053 -12.872 1.00 84.38 85 VAL A N 1
ATOM 666 C CA . VAL A 1 85 ? 0.041 -14.436 -12.786 1.00 84.38 85 VAL A CA 1
ATOM 667 C C . VAL A 1 85 ? 0.743 -13.957 -14.051 1.00 84.38 85 VAL A C 1
ATOM 669 O O . VAL A 1 85 ? 0.413 -14.375 -15.158 1.00 84.38 85 VAL A O 1
ATOM 672 N N . CYS A 1 86 ? 1.708 -13.061 -13.883 1.00 81.62 86 CYS A N 1
ATOM 673 C CA . CYS A 1 86 ? 2.603 -12.614 -14.939 1.00 81.62 86 CYS A CA 1
ATOM 674 C C . CYS A 1 86 ? 3.942 -13.314 -14.743 1.00 81.62 86 CYS A C 1
ATOM 676 O O . CYS A 1 86 ? 4.559 -13.134 -13.697 1.00 81.62 86 CYS A O 1
ATOM 678 N N . SER A 1 87 ? 4.428 -14.031 -15.751 1.00 76.56 87 SER A N 1
ATOM 679 C CA . SER A 1 87 ? 5.742 -14.673 -15.700 1.00 76.56 87 SER A CA 1
ATOM 680 C C . SER A 1 87 ? 6.547 -14.312 -16.935 1.00 76.56 87 SER A C 1
ATOM 682 O O . SER A 1 87 ? 6.058 -14.414 -18.060 1.00 76.56 87 SER A O 1
ATOM 684 N N . ASN A 1 88 ? 7.795 -13.907 -16.723 1.00 75.06 88 ASN A N 1
ATOM 685 C CA . ASN A 1 88 ? 8.806 -13.864 -17.758 1.0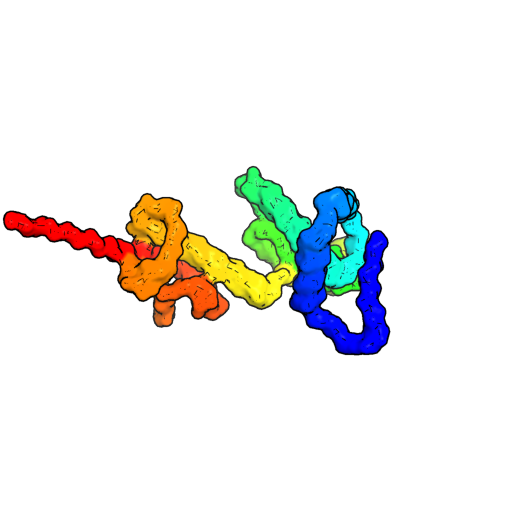0 75.06 88 ASN A CA 1
ATOM 686 C C . ASN A 1 88 ? 9.825 -14.961 -17.487 1.00 75.06 88 ASN A C 1
ATOM 688 O O . ASN A 1 88 ? 10.709 -14.845 -16.635 1.00 75.06 88 ASN A O 1
ATOM 692 N N . VAL A 1 89 ? 9.662 -16.034 -18.248 1.00 69.69 89 VAL A N 1
ATOM 693 C CA . VAL A 1 89 ? 10.406 -17.272 -18.064 1.00 69.69 89 VAL A CA 1
ATOM 694 C C . VAL A 1 89 ? 11.872 -17.128 -18.479 1.00 69.69 89 VAL A C 1
ATOM 696 O O . VAL A 1 89 ? 12.725 -17.787 -17.899 1.00 69.69 89 VAL A O 1
ATOM 699 N N . SER A 1 90 ? 12.205 -16.217 -19.405 1.00 69.00 90 SER A N 1
ATOM 700 C CA . SER A 1 90 ? 13.594 -16.036 -19.862 1.00 69.00 90 SER A CA 1
ATOM 701 C C . SER A 1 90 ? 14.521 -15.467 -18.783 1.00 69.00 90 SER A C 1
ATOM 703 O O . SER A 1 90 ? 15.736 -15.634 -18.866 1.00 69.00 90 SER A O 1
ATOM 705 N N . ILE A 1 91 ? 13.952 -14.818 -17.765 1.00 71.94 91 ILE A N 1
ATOM 706 C CA . ILE A 1 91 ? 14.678 -14.191 -16.652 1.00 71.94 91 ILE A CA 1
ATOM 707 C C . ILE A 1 91 ? 14.237 -14.716 -15.279 1.00 71.94 91 ILE A C 1
ATOM 709 O O . ILE A 1 91 ? 14.642 -14.160 -14.262 1.00 71.94 91 ILE A O 1
ATOM 713 N N . GLY A 1 92 ? 13.378 -15.742 -15.234 1.00 68.38 92 GLY A N 1
ATOM 714 C CA . GLY A 1 92 ? 12.875 -16.323 -13.984 1.00 68.38 92 GLY A CA 1
ATOM 715 C C . GLY A 1 92 ? 12.093 -15.345 -13.097 1.00 68.38 92 GLY A C 1
ATOM 716 O O . GLY A 1 92 ? 12.081 -15.499 -11.878 1.00 68.38 92 GLY A O 1
ATOM 717 N N . ALA A 1 93 ? 11.468 -14.319 -13.678 1.00 71.38 93 ALA A N 1
ATOM 718 C CA . ALA A 1 93 ? 10.746 -13.298 -12.924 1.00 71.38 93 ALA A CA 1
ATOM 719 C C . ALA A 1 93 ? 9.236 -13.530 -13.003 1.00 71.38 93 ALA A C 1
ATOM 721 O O . ALA A 1 93 ? 8.689 -13.748 -14.083 1.00 71.38 93 ALA A O 1
ATOM 722 N N . SER A 1 94 ? 8.549 -13.415 -11.870 1.00 76.69 94 SER A N 1
ATOM 723 C CA . SER A 1 94 ? 7.094 -13.524 -11.785 1.00 76.69 94 SER A CA 1
ATOM 724 C C . SER A 1 94 ? 6.502 -12.391 -10.944 1.00 76.69 94 SER A C 1
ATOM 726 O O . SER A 1 94 ? 7.172 -11.784 -10.107 1.00 76.69 94 SER A O 1
ATOM 728 N N . ALA A 1 95 ? 5.241 -12.072 -11.206 1.00 80.06 95 ALA A N 1
ATOM 729 C CA . ALA A 1 95 ? 4.431 -11.161 -10.416 1.00 80.06 95 ALA A CA 1
ATOM 730 C C . ALA A 1 95 ? 3.010 -11.715 -10.335 1.00 80.06 95 ALA A C 1
ATOM 732 O O . ALA A 1 95 ? 2.493 -12.264 -11.307 1.00 80.06 95 ALA A O 1
ATOM 733 N N . VAL A 1 96 ? 2.369 -11.547 -9.183 1.00 83.44 96 VAL A N 1
ATOM 734 C CA . VAL A 1 96 ? 1.001 -12.011 -8.948 1.00 83.44 96 VAL A CA 1
ATOM 735 C C . VAL A 1 96 ? 0.177 -10.912 -8.285 1.00 83.44 96 VAL A C 1
ATOM 737 O O . VAL A 1 96 ? 0.654 -10.215 -7.383 1.00 83.44 96 VAL A O 1
ATOM 740 N N . CYS A 1 97 ? -1.063 -10.743 -8.734 1.00 84.62 97 CYS A N 1
ATOM 741 C CA . CYS A 1 97 ? -2.068 -9.923 -8.062 1.00 84.62 97 CYS A CA 1
ATOM 742 C C . CYS A 1 97 ? -3.435 -10.600 -8.136 1.00 84.62 97 CYS A C 1
ATOM 744 O O . CYS A 1 97 ? -3.662 -11.465 -8.976 1.00 84.62 97 CYS A O 1
ATOM 746 N N . GLY A 1 98 ? -4.340 -10.238 -7.236 1.00 85.44 98 GLY A N 1
ATOM 747 C CA . GLY A 1 98 ? -5.647 -10.868 -7.168 1.00 85.44 98 GLY A CA 1
ATOM 748 C C . GLY A 1 98 ? -6.393 -10.525 -5.893 1.00 85.44 98 GLY A C 1
ATOM 749 O O . GLY A 1 98 ? -5.881 -9.821 -5.018 1.00 85.44 98 GLY A O 1
ATOM 750 N N . SER A 1 99 ? -7.595 -11.079 -5.805 1.00 84.19 99 SER A N 1
ATOM 751 C CA . SER A 1 99 ? -8.316 -11.289 -4.547 1.00 84.19 99 SER A CA 1
ATOM 752 C C . SER A 1 99 ? -7.472 -12.072 -3.532 1.00 84.19 99 SER A C 1
ATOM 754 O O . SER A 1 99 ? -6.529 -12.772 -3.908 1.00 84.19 99 SER A O 1
ATOM 756 N N . GLU A 1 100 ? -7.816 -11.988 -2.247 1.00 78.44 100 GLU A N 1
ATOM 757 C CA . GLU A 1 100 ? -7.110 -12.731 -1.196 1.00 78.44 100 GLU A CA 1
ATOM 758 C C . GLU A 1 100 ? -7.134 -14.243 -1.462 1.00 78.44 100 GLU A C 1
ATOM 760 O O . GLU A 1 100 ? -6.082 -14.885 -1.459 1.00 78.44 100 GLU A O 1
ATOM 765 N N . THR A 1 101 ? -8.300 -14.800 -1.803 1.00 80.12 101 THR A N 1
ATOM 766 C CA . THR A 1 101 ? -8.435 -16.228 -2.125 1.00 80.12 101 THR A CA 1
ATOM 767 C C . THR A 1 101 ? -7.654 -16.587 -3.383 1.00 80.12 101 THR A C 1
ATOM 769 O O . THR A 1 101 ? -6.950 -17.594 -3.400 1.00 80.12 101 THR A O 1
ATOM 772 N N . GLY A 1 102 ? -7.734 -15.757 -4.429 1.00 81.75 102 GLY A N 1
ATOM 773 C CA . GLY A 1 102 ? -7.037 -16.006 -5.690 1.00 81.75 102 GLY A CA 1
ATOM 774 C C . GLY A 1 102 ? -5.514 -15.988 -5.551 1.00 81.75 102 GLY A C 1
ATOM 775 O O . GLY A 1 102 ? -4.838 -16.867 -6.083 1.00 81.75 102 GLY A O 1
ATOM 776 N N . VAL A 1 103 ? -4.959 -15.025 -4.807 1.00 80.19 103 VAL A N 1
ATOM 777 C CA . VAL A 1 103 ? -3.514 -14.980 -4.535 1.00 80.19 103 VAL A CA 1
ATOM 778 C C . VAL A 1 103 ? -3.095 -16.174 -3.684 1.00 80.19 103 VAL A C 1
ATOM 780 O O . VAL A 1 103 ? -2.117 -16.826 -4.036 1.00 80.19 103 VAL A O 1
ATOM 783 N N . ASN A 1 104 ? -3.850 -16.509 -2.632 1.00 76.38 104 ASN A N 1
ATOM 784 C CA . ASN A 1 104 ? -3.565 -17.672 -1.788 1.00 76.38 104 ASN A CA 1
ATOM 785 C C . ASN A 1 104 ? -3.553 -18.976 -2.599 1.00 76.38 104 ASN A C 1
ATOM 787 O O . ASN A 1 104 ? -2.658 -19.801 -2.412 1.00 76.38 104 ASN A O 1
ATOM 791 N N . LEU A 1 105 ? -4.497 -19.134 -3.536 1.00 78.69 105 LEU A N 1
ATOM 792 C CA . LEU A 1 105 ? -4.522 -20.250 -4.479 1.00 78.69 105 LEU A CA 1
ATOM 793 C C . LEU A 1 105 ? -3.267 -20.263 -5.359 1.00 78.69 105 LEU A C 1
ATOM 795 O O . LEU A 1 105 ? -2.630 -21.303 -5.480 1.00 78.69 105 LEU A O 1
ATOM 799 N N . ALA A 1 106 ? -2.885 -19.124 -5.940 1.00 73.00 106 ALA A N 1
ATOM 800 C CA . ALA A 1 106 ? -1.736 -19.060 -6.841 1.00 73.00 106 ALA A CA 1
ATOM 801 C C . ALA A 1 106 ? -0.385 -19.271 -6.144 1.00 73.00 106 ALA A C 1
ATOM 803 O O . ALA A 1 106 ? 0.553 -19.766 -6.762 1.00 73.00 106 ALA A O 1
ATOM 804 N N . THR A 1 107 ? -0.285 -18.908 -4.866 1.00 70.31 107 THR A N 1
ATOM 805 C CA . THR A 1 107 ? 0.909 -19.140 -4.040 1.00 70.31 107 THR A CA 1
ATOM 806 C C . THR A 1 107 ? 0.898 -20.497 -3.332 1.00 70.31 107 THR A C 1
ATOM 808 O O . THR A 1 107 ? 1.852 -20.828 -2.630 1.00 70.31 107 THR A O 1
ATOM 811 N N . SER A 1 108 ? -0.175 -21.281 -3.482 1.00 72.50 108 SER A N 1
ATOM 812 C CA . SER A 1 108 ? -0.240 -22.652 -2.979 1.00 72.50 108 SER A CA 1
ATOM 813 C C . SER A 1 108 ? 0.757 -23.535 -3.726 1.00 72.50 108 SER A C 1
ATOM 815 O O . SER A 1 108 ? 0.849 -23.477 -4.955 1.00 72.50 108 SER A O 1
ATOM 817 N N . THR A 1 109 ? 1.453 -24.409 -2.995 1.00 60.78 109 THR A N 1
ATOM 818 C CA . THR A 1 109 ? 2.432 -25.351 -3.560 1.00 60.78 109 THR A CA 1
ATOM 819 C C . THR A 1 109 ? 1.828 -26.210 -4.672 1.00 60.78 109 THR A C 1
ATOM 821 O O . THR A 1 109 ? 2.444 -26.382 -5.716 1.00 60.78 109 THR A O 1
ATOM 824 N N . CYS A 1 110 ? 0.575 -26.651 -4.523 1.00 59.66 110 CYS A N 1
ATOM 825 C CA . CYS A 1 110 ? -0.078 -27.500 -5.521 1.00 59.66 110 CYS A CA 1
ATOM 826 C C . CYS A 1 110 ? -0.367 -26.797 -6.859 1.00 59.66 110 CYS A C 1
ATOM 828 O O . CYS A 1 110 ? -0.366 -27.452 -7.899 1.00 59.66 110 CYS A O 1
ATOM 830 N N . PHE A 1 111 ? -0.619 -25.485 -6.856 1.00 64.00 111 PHE A N 1
ATOM 831 C CA . PHE A 1 111 ? -0.909 -24.730 -8.078 1.00 64.00 111 PHE A CA 1
ATOM 832 C C . PHE A 1 111 ? 0.376 -24.325 -8.802 1.00 64.00 111 PHE A C 1
ATOM 834 O O . PHE A 1 111 ? 0.440 -24.404 -10.029 1.00 64.00 111 PHE A O 1
ATOM 841 N N . ALA A 1 112 ? 1.411 -23.954 -8.041 1.00 58.59 112 ALA A N 1
ATOM 842 C CA . ALA A 1 112 ? 2.744 -23.720 -8.582 1.00 58.59 112 ALA A CA 1
ATOM 843 C C . ALA A 1 112 ? 3.256 -24.966 -9.332 1.00 58.59 112 ALA A C 1
ATOM 845 O O . ALA A 1 112 ? 3.624 -24.851 -10.499 1.00 58.59 112 ALA A O 1
ATOM 846 N N . ASP A 1 113 ? 3.141 -26.160 -8.736 1.00 58.66 113 ASP A N 1
ATOM 847 C CA . ASP A 1 113 ? 3.555 -27.432 -9.354 1.00 58.66 113 ASP A CA 1
ATOM 848 C C . ASP A 1 113 ? 2.764 -27.772 -10.634 1.00 58.66 113 ASP A C 1
ATOM 850 O O . ASP A 1 113 ? 3.323 -28.261 -11.625 1.00 58.66 113 ASP A O 1
ATOM 854 N N . GLN A 1 114 ? 1.456 -27.488 -10.652 1.00 62.62 114 GLN A N 1
ATOM 855 C CA . GLN A 1 114 ? 0.606 -27.679 -11.833 1.00 62.62 114 GLN A CA 1
ATOM 856 C C . GLN A 1 114 ? 0.977 -26.724 -12.976 1.00 62.62 114 GLN A C 1
ATOM 858 O O . GLN A 1 114 ? 0.987 -27.133 -14.138 1.00 62.62 114 GLN A O 1
ATOM 863 N N . LEU A 1 115 ? 1.330 -25.474 -12.663 1.00 61.00 115 LEU A N 1
ATOM 864 C CA . LEU A 1 115 ? 1.828 -24.507 -13.644 1.00 61.00 115 LEU A CA 1
ATOM 865 C C . LEU A 1 115 ? 3.217 -24.876 -14.177 1.00 61.00 115 LEU A C 1
ATOM 867 O O . LEU A 1 115 ? 3.439 -24.752 -15.383 1.00 61.00 115 LEU A O 1
ATOM 871 N N . CYS A 1 116 ? 4.129 -25.369 -13.333 1.00 57.47 116 CYS A N 1
ATOM 872 C CA . CYS A 1 116 ? 5.418 -25.926 -13.770 1.00 57.47 116 CYS A CA 1
ATOM 873 C C . CYS A 1 116 ? 5.198 -27.041 -14.799 1.00 57.47 116 CYS A C 1
ATOM 875 O O . CYS A 1 116 ? 5.708 -26.986 -15.920 1.00 57.47 116 CYS A O 1
ATOM 877 N N . SER A 1 117 ? 4.329 -27.993 -14.446 1.00 59.53 117 SER A N 1
ATOM 878 C CA . SER A 1 117 ? 4.004 -29.156 -15.276 1.00 59.53 117 SER A CA 1
ATOM 879 C C . SER A 1 117 ? 3.370 -28.767 -16.618 1.00 59.53 117 SER A C 1
ATOM 881 O O . SER A 1 117 ? 3.676 -29.370 -17.643 1.00 59.53 117 SER A O 1
ATOM 883 N N . ALA A 1 118 ? 2.505 -27.747 -16.636 1.00 61.50 118 ALA A N 1
ATOM 884 C CA . ALA A 1 118 ? 1.845 -27.265 -17.851 1.00 61.50 118 ALA A CA 1
ATOM 885 C C . ALA A 1 118 ? 2.734 -26.356 -18.722 1.00 61.50 118 ALA A C 1
ATOM 887 O O . ALA A 1 118 ? 2.515 -26.264 -19.930 1.00 61.50 118 ALA A O 1
ATOM 888 N N . SER A 1 119 ? 3.719 -25.676 -18.126 1.00 55.88 119 SER A N 1
ATOM 889 C CA . SER A 1 119 ? 4.632 -24.762 -18.830 1.00 55.88 119 SER A CA 1
ATOM 890 C C . SER A 1 119 ? 5.910 -25.433 -19.345 1.00 55.88 119 SER A C 1
ATOM 892 O O . SER A 1 119 ? 6.591 -24.844 -20.183 1.00 55.88 119 SER A O 1
ATOM 894 N N . GLY A 1 120 ? 6.212 -26.659 -18.900 1.00 52.56 120 GLY A N 1
ATOM 895 C CA . GLY A 1 120 ? 7.370 -27.438 -19.351 1.00 52.56 120 GLY A CA 1
ATOM 896 C C . GLY A 1 120 ? 8.699 -27.040 -18.698 1.00 52.56 120 GLY A C 1
ATOM 897 O O . GLY A 1 120 ? 9.748 -27.288 -19.289 1.00 52.56 120 GLY A O 1
ATOM 898 N N . TYR A 1 121 ? 8.663 -26.420 -17.513 1.00 54.03 121 TYR A N 1
ATOM 899 C CA . TYR A 1 121 ? 9.846 -25.981 -16.760 1.00 54.03 121 TYR A CA 1
ATOM 900 C C . TYR A 1 121 ? 9.912 -26.630 -15.371 1.00 54.03 121 TYR A C 1
ATOM 902 O O . TYR A 1 121 ? 8.878 -26.889 -14.758 1.00 54.03 121 TYR A O 1
ATOM 910 N N . ASP A 1 122 ? 11.134 -26.841 -14.868 1.00 46.56 122 ASP A N 1
ATOM 911 C CA . ASP A 1 122 ? 11.403 -27.574 -13.620 1.00 46.56 122 ASP A CA 1
ATOM 912 C C . ASP A 1 122 ? 11.055 -26.793 -12.331 1.00 46.56 122 ASP A C 1
ATOM 914 O O . ASP A 1 122 ? 10.829 -27.418 -11.298 1.00 46.56 122 ASP A O 1
ATOM 918 N N . GLU A 1 123 ? 10.966 -25.451 -12.356 1.00 49.53 123 GLU A N 1
ATOM 919 C CA . GLU A 1 123 ? 10.616 -24.650 -11.166 1.00 49.53 123 GLU A CA 1
ATOM 920 C C . GLU A 1 123 ? 10.004 -23.276 -11.527 1.00 49.53 123 GLU A C 1
ATOM 922 O O . GLU A 1 123 ? 10.652 -22.417 -12.128 1.00 49.53 123 GLU A O 1
ATOM 927 N N . VAL A 1 124 ? 8.747 -23.038 -11.138 1.00 49.97 124 VAL A N 1
ATOM 928 C CA . VAL A 1 124 ? 8.051 -21.743 -11.225 1.00 49.97 124 VAL A CA 1
ATOM 929 C C . VAL A 1 124 ? 7.750 -21.277 -9.805 1.00 49.97 124 VAL A C 1
ATOM 931 O O . VAL A 1 124 ? 6.733 -21.629 -9.210 1.00 49.97 124 VAL A O 1
ATOM 934 N N . THR A 1 125 ? 8.621 -20.433 -9.253 1.00 51.41 125 THR A N 1
ATOM 935 C CA . THR A 1 125 ? 8.347 -19.781 -7.967 1.00 51.41 125 THR A CA 1
ATOM 936 C C . THR A 1 125 ? 7.368 -18.626 -8.185 1.00 51.41 125 THR A C 1
ATOM 938 O O . THR A 1 125 ? 7.744 -17.520 -8.586 1.00 51.41 125 THR A O 1
ATOM 941 N N . ILE A 1 126 ? 6.085 -18.873 -7.913 1.00 56.44 126 ILE A N 1
ATOM 942 C CA . ILE A 1 126 ? 5.044 -17.837 -7.834 1.00 56.44 126 ILE A CA 1
ATOM 943 C C . ILE A 1 126 ? 5.147 -17.200 -6.452 1.00 56.44 126 ILE A C 1
ATOM 945 O O . ILE A 1 126 ? 4.386 -17.485 -5.532 1.00 56.44 126 ILE A O 1
ATOM 949 N N . SER A 1 127 ? 6.155 -16.353 -6.280 1.00 51.09 127 SER A N 1
ATOM 950 C CA . SER A 1 127 ? 6.250 -15.529 -5.085 1.00 51.09 127 SER A CA 1
ATOM 951 C C . SER A 1 127 ? 5.379 -14.301 -5.296 1.00 51.09 127 SER A C 1
ATOM 953 O O . SER A 1 127 ? 5.479 -13.632 -6.327 1.00 51.09 127 SER A O 1
ATOM 955 N N . SER A 1 128 ? 4.541 -13.956 -4.315 1.00 50.47 128 SER A N 1
ATOM 956 C CA . SER A 1 128 ? 4.013 -12.600 -4.242 1.00 50.47 128 SER A CA 1
ATOM 957 C C . SER A 1 128 ? 5.225 -11.675 -4.185 1.00 50.47 128 SER A C 1
ATOM 959 O O . SER A 1 128 ? 5.868 -11.573 -3.139 1.00 50.47 128 SER A O 1
ATOM 961 N N . SER A 1 129 ? 5.595 -11.052 -5.307 1.00 48.25 129 SER A N 1
ATOM 962 C CA . SER A 1 129 ? 6.735 -10.140 -5.397 1.00 48.25 129 SER A CA 1
ATOM 963 C C . SER A 1 129 ? 6.367 -8.826 -4.710 1.00 48.25 129 SER A C 1
ATOM 965 O O . SER A 1 129 ? 6.303 -7.761 -5.313 1.00 48.25 129 SER A O 1
ATOM 967 N N . VAL A 1 130 ? 6.029 -8.915 -3.432 1.00 48.69 130 VAL A N 1
ATOM 968 C CA . VAL A 1 130 ? 5.909 -7.797 -2.536 1.00 48.69 130 VAL A CA 1
ATOM 969 C C . VAL A 1 130 ? 7.275 -7.722 -1.887 1.00 48.69 130 VAL A C 1
ATOM 971 O O . VAL A 1 130 ? 7.597 -8.488 -0.978 1.00 48.69 130 VAL A O 1
ATOM 974 N N . THR A 1 131 ? 8.115 -6.819 -2.387 1.00 49.88 131 THR A N 1
ATOM 975 C CA . THR A 1 131 ? 9.380 -6.535 -1.709 1.00 49.88 131 THR A CA 1
ATOM 976 C C . THR A 1 131 ? 9.092 -6.224 -0.229 1.00 49.88 131 THR A C 1
ATOM 978 O O . THR A 1 131 ? 8.018 -5.699 0.093 1.00 49.88 131 THR A O 1
ATOM 981 N N . PRO A 1 132 ? 10.011 -6.493 0.716 1.00 53.12 132 PRO A N 1
ATOM 982 C CA . PRO A 1 132 ? 9.776 -6.192 2.134 1.00 53.12 132 PRO A CA 1
ATOM 983 C C . PRO A 1 132 ? 9.311 -4.742 2.391 1.00 53.12 132 PRO A C 1
ATOM 985 O O . PRO A 1 132 ? 8.527 -4.478 3.311 1.00 53.12 132 PRO A O 1
ATOM 988 N N . ALA A 1 133 ? 9.741 -3.810 1.533 1.00 57.28 133 ALA A N 1
ATOM 989 C CA . ALA A 1 133 ? 9.321 -2.412 1.526 1.00 57.28 133 ALA A CA 1
ATOM 990 C C . ALA A 1 133 ? 7.863 -2.212 1.062 1.00 57.28 133 ALA A C 1
ATOM 992 O O . ALA A 1 133 ? 7.111 -1.461 1.690 1.00 57.28 133 ALA A O 1
ATOM 993 N N . GLU A 1 134 ? 7.430 -2.901 0.005 1.00 56.06 134 GLU A N 1
ATOM 994 C CA . GLU A 1 134 ? 6.044 -2.861 -0.479 1.00 56.06 134 GLU A CA 1
ATOM 995 C C . GLU A 1 134 ? 5.083 -3.531 0.513 1.00 56.06 134 GLU A C 1
ATOM 997 O O . GLU A 1 134 ? 3.978 -3.036 0.719 1.00 56.06 134 GLU A O 1
ATOM 1002 N N . TYR A 1 135 ? 5.516 -4.588 1.211 1.00 65.00 135 TYR A N 1
ATOM 1003 C CA . TYR A 1 135 ? 4.682 -5.297 2.192 1.00 65.00 135 TYR A CA 1
ATOM 1004 C C . TYR A 1 135 ? 4.417 -4.406 3.399 1.00 65.00 135 TYR A C 1
ATOM 1006 O O . TYR A 1 135 ? 3.281 -4.226 3.833 1.00 65.00 135 TYR A O 1
ATOM 1014 N N . SER A 1 136 ? 5.476 -3.761 3.884 1.00 72.56 136 SER A N 1
ATOM 1015 C CA . SER A 1 136 ? 5.382 -2.776 4.959 1.00 72.56 136 SER A CA 1
ATOM 1016 C C . SER A 1 136 ? 4.499 -1.591 4.560 1.00 72.56 136 SER A C 1
ATOM 1018 O O . SER A 1 136 ? 3.750 -1.077 5.386 1.00 72.56 136 SER A O 1
ATOM 1020 N N . SER A 1 137 ? 4.539 -1.176 3.291 1.00 73.12 137 SER A N 1
ATOM 1021 C CA . SER A 1 137 ? 3.686 -0.100 2.775 1.00 73.12 137 SER A CA 1
ATOM 1022 C C . SER A 1 137 ? 2.210 -0.508 2.719 1.00 73.12 137 SER A C 1
ATOM 1024 O O . SER A 1 137 ? 1.357 0.271 3.142 1.00 73.12 137 SER A O 1
ATOM 1026 N N . LYS A 1 138 ? 1.904 -1.743 2.296 1.00 76.75 138 LYS A N 1
ATOM 1027 C CA . LYS A 1 138 ? 0.538 -2.296 2.315 1.00 76.75 138 LYS A CA 1
ATOM 1028 C C . LYS A 1 138 ? -0.028 -2.379 3.734 1.00 76.75 138 LYS A C 1
ATOM 1030 O O . LYS A 1 138 ? -1.140 -1.918 3.970 1.00 76.75 138 LYS A O 1
ATOM 1035 N N . LEU A 1 139 ? 0.753 -2.881 4.694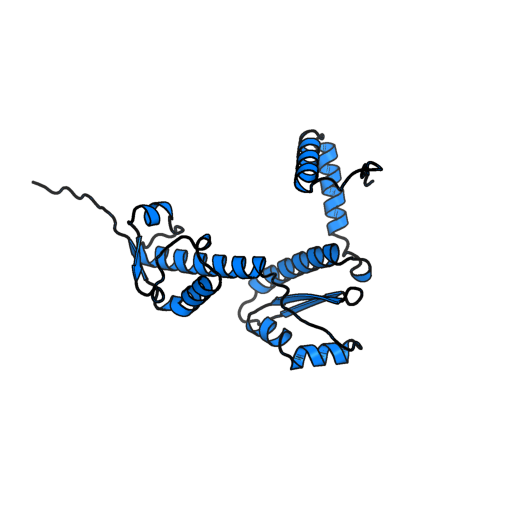 1.00 84.50 139 LEU A N 1
ATOM 1036 C CA . LEU A 1 139 ? 0.330 -2.934 6.097 1.00 84.50 139 LEU A CA 1
ATOM 1037 C C . LEU A 1 139 ? 0.058 -1.539 6.674 1.00 84.50 139 LEU A C 1
ATOM 1039 O O . LEU A 1 139 ? -0.938 -1.333 7.362 1.00 84.50 139 LEU A O 1
ATOM 1043 N N . ARG A 1 140 ? 0.917 -0.559 6.362 1.00 88.00 140 ARG A N 1
ATOM 1044 C CA . ARG A 1 140 ? 0.713 0.839 6.773 1.00 88.00 140 ARG A CA 1
ATOM 1045 C C . ARG A 1 140 ? -0.567 1.421 6.189 1.00 88.00 140 ARG A C 1
ATOM 1047 O O . ARG A 1 140 ? -1.276 2.118 6.907 1.00 88.00 140 ARG A O 1
ATOM 1054 N N . PHE A 1 141 ? -0.857 1.133 4.921 1.00 84.12 141 PHE A N 1
ATOM 1055 C CA . PHE A 1 141 ? -2.095 1.559 4.274 1.00 84.12 141 PHE A CA 1
ATOM 1056 C C . PHE A 1 141 ? -3.324 0.944 4.956 1.00 84.12 141 PHE A C 1
ATOM 1058 O O . PHE A 1 141 ? -4.232 1.679 5.332 1.00 84.12 141 PHE A O 1
ATOM 1065 N N . LYS A 1 142 ? -3.311 -0.370 5.219 1.00 85.31 142 LYS A N 1
ATOM 1066 C CA . LYS A 1 142 ? -4.424 -1.053 5.896 1.00 85.31 142 LYS A CA 1
ATOM 1067 C C . LYS A 1 142 ? -4.667 -0.494 7.302 1.00 85.31 142 LYS A C 1
ATOM 1069 O O . LYS A 1 142 ? -5.787 -0.130 7.636 1.00 85.31 142 LYS A O 1
ATOM 1074 N N . VAL A 1 143 ? -3.615 -0.307 8.103 1.00 90.88 143 VAL A N 1
ATOM 1075 C CA . VAL A 1 143 ? -3.739 0.326 9.432 1.00 90.88 143 VAL A CA 1
ATOM 1076 C C . VAL A 1 143 ? -4.255 1.766 9.335 1.00 90.88 143 VAL A C 1
ATOM 1078 O O . VAL A 1 143 ? -5.074 2.188 10.150 1.00 90.88 143 VAL A O 1
ATOM 1081 N N . GLN A 1 144 ? -3.815 2.529 8.331 1.00 90.88 144 GLN A N 1
ATOM 1082 C CA . GLN A 1 144 ? -4.301 3.888 8.094 1.00 90.88 144 GLN A CA 1
ATOM 1083 C C . GLN A 1 144 ? -5.807 3.922 7.795 1.00 90.88 144 GLN A C 1
ATOM 1085 O O . GLN A 1 144 ? -6.501 4.831 8.259 1.00 90.88 144 GLN A O 1
ATOM 1090 N N . GLU A 1 145 ? -6.303 2.958 7.023 1.00 87.50 145 GLU A N 1
ATOM 1091 C CA . GLU A 1 145 ? -7.721 2.815 6.703 1.00 87.50 145 GLU A CA 1
ATOM 1092 C C . GLU A 1 145 ? -8.545 2.467 7.947 1.00 87.50 145 GLU A C 1
ATOM 1094 O O . GLU A 1 145 ? -9.525 3.159 8.230 1.00 87.50 145 GLU A O 1
ATOM 1099 N N . ILE A 1 146 ? -8.079 1.504 8.752 1.00 90.81 146 ILE A N 1
ATOM 1100 C CA . ILE A 1 146 ? -8.690 1.131 10.038 1.00 90.81 146 ILE A CA 1
ATOM 1101 C C . ILE A 1 146 ? -8.829 2.359 10.938 1.00 90.81 146 ILE A C 1
ATOM 1103 O O . ILE A 1 146 ? -9.918 2.671 11.417 1.00 90.81 146 ILE A O 1
ATOM 1107 N N . PHE A 1 147 ? -7.739 3.105 11.132 1.00 92.00 147 PHE A N 1
ATOM 1108 C CA . PHE A 1 147 ? -7.740 4.285 11.997 1.00 92.00 147 PHE A CA 1
ATOM 1109 C C . PHE A 1 147 ? -8.683 5.371 11.488 1.00 92.00 147 PHE A C 1
ATOM 1111 O O . PHE A 1 147 ? -9.416 5.971 12.272 1.00 92.00 147 PHE A O 1
ATOM 1118 N N . ASN A 1 148 ? -8.703 5.614 10.177 1.00 90.00 148 ASN A N 1
ATOM 1119 C CA . ASN A 1 148 ? -9.625 6.577 9.586 1.00 90.00 148 ASN A CA 1
ATOM 1120 C C . ASN A 1 148 ? -11.078 6.153 9.784 1.00 90.00 148 ASN A C 1
ATOM 1122 O O . ASN A 1 148 ? -11.902 6.987 10.146 1.00 90.00 148 ASN A O 1
ATOM 1126 N N . ARG A 1 149 ? -11.393 4.875 9.568 1.00 91.19 149 ARG A N 1
ATOM 1127 C CA . ARG A 1 149 ? -12.743 4.340 9.737 1.00 91.19 149 ARG A CA 1
ATOM 1128 C C . ARG A 1 149 ? -13.212 4.463 11.188 1.00 91.19 149 ARG A C 1
ATOM 1130 O O . ARG A 1 149 ? -14.231 5.103 11.430 1.00 91.19 149 ARG A O 1
ATOM 1137 N N . LYS A 1 150 ? -12.412 3.993 12.152 1.00 89.44 150 LYS A N 1
ATOM 1138 C CA . LYS A 1 150 ? -12.707 4.106 13.593 1.00 89.44 150 LYS A CA 1
ATOM 1139 C C . LYS A 1 150 ? -12.819 5.559 14.065 1.00 89.44 150 LYS A C 1
ATOM 1141 O O . LYS A 1 150 ? -13.683 5.892 14.868 1.00 89.44 150 LYS A O 1
ATOM 1146 N N . TYR A 1 151 ? -12.002 6.462 13.523 1.00 88.69 151 TYR A N 1
ATOM 1147 C CA . TYR A 1 151 ? -12.109 7.894 13.809 1.00 88.69 151 TYR A CA 1
ATOM 1148 C C . TYR A 1 151 ? -13.414 8.513 13.279 1.00 88.69 151 TYR A C 1
ATOM 1150 O O . TYR A 1 151 ? -14.024 9.348 13.951 1.00 88.69 151 TYR A O 1
ATOM 1158 N N . ARG A 1 152 ? -13.863 8.113 12.083 1.00 89.62 152 ARG A N 1
ATOM 1159 C CA . ARG A 1 152 ? -15.150 8.559 11.521 1.00 89.62 152 ARG A CA 1
ATOM 1160 C C . ARG A 1 152 ? -16.321 8.048 12.353 1.00 89.62 152 ARG A C 1
ATOM 1162 O O . ARG A 1 152 ? -17.228 8.826 12.624 1.00 89.62 152 ARG A O 1
ATOM 1169 N N . GLU A 1 153 ? -16.262 6.794 12.797 1.00 88.06 153 GLU A N 1
ATOM 1170 C CA . GLU A 1 153 ? -17.245 6.200 13.713 1.00 88.06 153 GLU A CA 1
ATOM 1171 C C . GLU A 1 153 ? -17.323 6.993 15.030 1.00 88.06 153 GLU A C 1
ATOM 1173 O O . GLU A 1 153 ? -18.408 7.380 15.451 1.00 88.06 153 GLU A O 1
ATOM 1178 N N . ALA A 1 154 ? -16.175 7.341 15.621 1.00 86.69 154 ALA A N 1
ATOM 1179 C CA . ALA A 1 154 ? -16.104 8.089 16.878 1.00 86.69 154 ALA A CA 1
ATOM 1180 C C . ALA A 1 154 ? -16.556 9.557 16.780 1.00 86.69 154 ALA A C 1
ATOM 1182 O O . ALA A 1 154 ? -17.056 10.129 17.746 1.00 86.69 154 ALA A O 1
ATOM 1183 N N . THR A 1 155 ? -16.331 10.207 15.634 1.00 85.44 155 THR A N 1
ATOM 1184 C CA . THR A 1 155 ? -16.615 11.644 15.457 1.00 85.44 155 THR A CA 1
ATOM 1185 C C . THR A 1 155 ? -17.919 11.936 14.727 1.00 85.44 155 THR A C 1
ATOM 1187 O O . THR A 1 155 ? -18.351 13.091 14.711 1.00 85.44 155 THR A O 1
ATOM 1190 N N . GLY A 1 156 ? -18.496 10.942 14.046 1.00 82.50 156 GLY A N 1
ATOM 1191 C CA . GLY A 1 156 ? -19.602 11.116 13.100 1.00 82.50 156 GLY A CA 1
ATOM 1192 C C . GLY A 1 156 ? -19.249 11.975 11.877 1.00 82.50 156 GLY A C 1
ATOM 1193 O O . GLY A 1 156 ? -20.127 12.341 11.099 1.00 82.50 156 GLY A O 1
ATOM 1194 N N . LYS A 1 157 ? -17.973 12.347 11.695 1.00 80.25 157 LYS A N 1
ATOM 1195 C CA . LYS A 1 157 ? -17.516 13.229 10.613 1.00 80.25 157 LYS A CA 1
ATOM 1196 C C . LYS A 1 157 ? -16.825 12.404 9.547 1.00 80.25 157 LYS A C 1
ATOM 1198 O O . LYS A 1 157 ? -15.901 11.662 9.848 1.00 80.25 157 LYS A O 1
ATOM 1203 N N . ASN A 1 158 ? -17.173 12.621 8.281 1.00 79.94 158 ASN A N 1
ATOM 1204 C CA . ASN A 1 158 ? -16.520 11.971 7.143 1.00 79.94 158 ASN A CA 1
ATOM 1205 C C . ASN A 1 158 ? -15.161 12.619 6.794 1.00 79.94 158 ASN A C 1
ATOM 1207 O O . ASN A 1 158 ? -14.928 13.058 5.669 1.00 79.94 158 ASN A O 1
ATOM 1211 N N . LYS A 1 159 ? -14.274 12.757 7.786 1.00 77.81 159 LYS A N 1
ATOM 1212 C CA . LYS A 1 159 ? -12.924 13.315 7.628 1.00 77.81 159 LYS A CA 1
ATOM 1213 C C . LYS A 1 159 ? -11.874 12.266 8.007 1.00 77.81 159 LYS A C 1
ATOM 1215 O O . LYS A 1 159 ? -12.153 11.403 8.839 1.00 77.81 159 LYS A O 1
ATOM 1220 N N . PRO A 1 160 ? -10.685 12.283 7.380 1.00 81.25 160 PRO A N 1
ATOM 1221 C CA . PRO A 1 160 ? -9.581 11.436 7.817 1.00 81.25 160 PRO A CA 1
ATOM 1222 C C . PRO A 1 160 ? -9.125 11.832 9.228 1.00 81.25 160 PRO A C 1
ATOM 1224 O O . PRO A 1 160 ? -9.315 12.973 9.655 1.00 81.25 160 PRO A O 1
ATOM 1227 N N . MET A 1 161 ? -8.508 10.886 9.934 1.00 84.62 161 MET A N 1
ATOM 1228 C CA . MET A 1 161 ? -7.966 11.108 11.271 1.00 84.62 161 MET A CA 1
ATOM 1229 C C . MET A 1 161 ? -6.902 12.212 11.237 1.00 84.62 161 MET A C 1
ATOM 1231 O O . MET A 1 161 ? -5.957 12.160 10.447 1.00 84.62 161 MET A O 1
ATOM 1235 N N . SER A 1 162 ? -7.035 13.210 12.113 1.00 83.69 162 SER A N 1
ATOM 1236 C CA . SER A 1 162 ? -6.028 14.263 12.249 1.00 83.69 162 SER A CA 1
ATOM 1237 C C . SER A 1 162 ? -4.925 13.837 13.212 1.00 83.69 162 SER A C 1
ATOM 1239 O O . SER A 1 162 ? -5.124 13.762 14.424 1.00 83.69 162 SER A O 1
ATOM 1241 N N . TYR A 1 163 ? -3.721 13.625 12.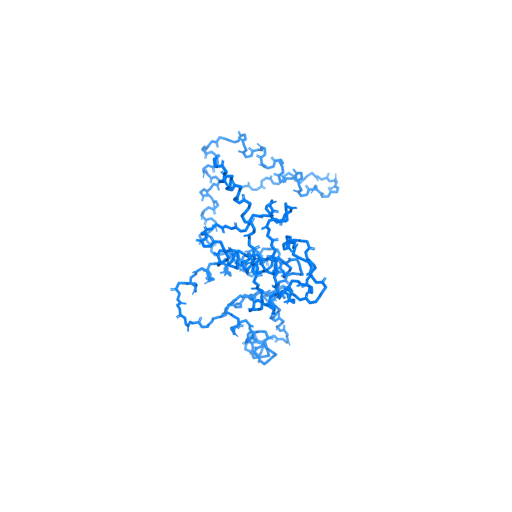684 1.00 82.56 163 TYR A N 1
ATOM 1242 C CA . TYR A 1 163 ? -2.552 13.329 13.514 1.00 82.56 163 TYR A CA 1
ATOM 1243 C C . TYR A 1 163 ? -2.101 14.508 14.382 1.00 82.56 163 TYR A C 1
ATOM 1245 O O . TYR A 1 163 ? -1.478 14.286 15.413 1.00 82.56 163 TYR A O 1
ATOM 1253 N N . GLN A 1 164 ? -2.468 15.740 14.022 1.00 78.19 164 GLN A N 1
ATOM 1254 C CA . GLN A 1 164 ? -2.242 16.911 14.875 1.00 78.19 164 GLN A CA 1
ATOM 1255 C C . GLN A 1 164 ? -3.106 16.847 16.142 1.00 78.19 164 GLN A C 1
ATOM 1257 O O . GLN A 1 164 ? -2.626 17.131 17.233 1.00 78.19 164 GLN A O 1
ATOM 1262 N N . GLN A 1 165 ? -4.365 16.414 16.014 1.00 77.81 165 GLN A N 1
ATOM 1263 C CA . GLN A 1 165 ? -5.258 16.217 17.163 1.00 77.81 165 GLN A CA 1
ATOM 1264 C C . GLN A 1 165 ? -4.832 15.018 18.016 1.00 77.81 165 GLN A C 1
ATOM 1266 O O . GLN A 1 165 ? -4.967 15.050 19.238 1.00 77.81 165 GLN A O 1
ATOM 1271 N N . LEU A 1 166 ? -4.281 13.978 17.379 1.00 83.94 166 LEU A N 1
ATOM 1272 C CA . LEU A 1 166 ? -3.667 12.856 18.086 1.00 83.94 166 LEU A CA 1
ATOM 1273 C C . LEU A 1 166 ? -2.491 13.323 18.954 1.00 83.94 166 LEU A C 1
ATOM 1275 O O . LEU A 1 166 ? -2.430 12.997 20.134 1.00 83.94 166 LEU A O 1
ATOM 1279 N N . GLU A 1 167 ? -1.572 14.101 18.380 1.00 80.56 167 GLU A N 1
ATOM 1280 C CA . GLU A 1 167 ? -0.395 14.625 19.086 1.00 80.56 167 GLU A CA 1
ATOM 1281 C C . GLU A 1 167 ? -0.768 15.620 20.191 1.00 80.56 167 GLU A C 1
ATOM 1283 O O . GLU A 1 167 ? -0.102 15.666 21.221 1.00 80.56 167 GLU A O 1
ATOM 1288 N N . ALA A 1 168 ? -1.879 16.341 20.027 1.00 79.12 168 ALA A N 1
ATOM 1289 C CA . ALA A 1 168 ? -2.468 17.192 21.058 1.00 79.12 168 ALA A CA 1
ATOM 1290 C C . ALA A 1 168 ? -3.215 16.413 22.167 1.00 79.12 168 ALA A C 1
ATOM 1292 O O . ALA A 1 168 ? -3.796 17.030 23.058 1.00 79.12 168 ALA A O 1
ATOM 1293 N N . GLY A 1 169 ? -3.247 15.074 22.116 1.00 80.50 169 GLY A N 1
ATOM 1294 C CA . GLY A 1 169 ? -3.919 14.232 23.113 1.00 80.50 169 GLY A CA 1
ATOM 1295 C C . GLY A 1 169 ? -5.450 14.280 23.059 1.00 80.50 169 GLY A C 1
ATOM 1296 O O . GLY A 1 169 ? -6.113 13.831 23.992 1.00 80.50 169 GLY A O 1
ATOM 1297 N N . GLN A 1 170 ? -6.028 14.815 21.979 1.00 84.00 170 GLN A N 1
ATOM 1298 C CA . GLN A 1 170 ? -7.482 14.929 21.805 1.00 84.00 170 GLN A CA 1
ATOM 1299 C C . GLN A 1 170 ? -8.122 13.630 21.310 1.00 84.00 170 GLN A C 1
ATOM 1301 O O . GLN A 1 170 ? -9.344 13.510 21.324 1.00 84.00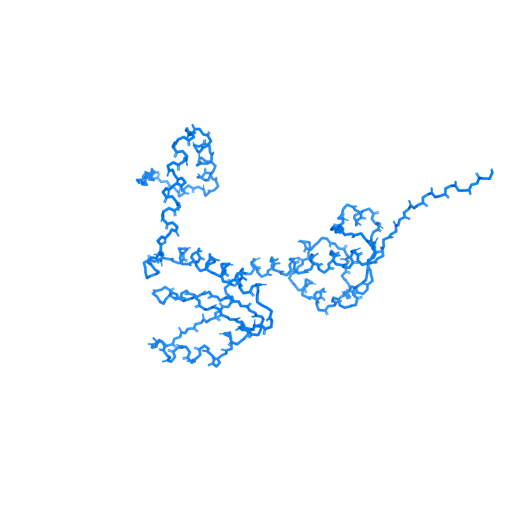 170 GLN A O 1
ATOM 1306 N N . ILE A 1 171 ? -7.313 12.671 20.853 1.00 87.12 171 ILE A N 1
ATOM 1307 C CA . ILE A 1 171 ? -7.766 11.364 20.381 1.00 87.12 171 ILE A CA 1
ATOM 1308 C C . ILE A 1 171 ? -7.169 10.296 21.289 1.00 87.12 171 ILE A C 1
ATOM 1310 O O . ILE A 1 171 ? -5.948 10.171 21.392 1.00 87.12 171 ILE A O 1
ATOM 1314 N N . GLN A 1 172 ? -8.037 9.518 21.922 1.00 86.50 172 GLN A N 1
ATOM 1315 C CA . GLN A 1 172 ? -7.673 8.339 22.695 1.00 86.50 172 GLN A CA 1
ATOM 1316 C C . GLN A 1 172 ? -8.166 7.085 21.976 1.00 86.50 172 GLN A C 1
ATOM 1318 O O . GLN A 1 172 ? -9.121 7.139 21.203 1.00 86.50 172 GLN A O 1
ATOM 1323 N N . SER A 1 173 ? -7.510 5.956 22.226 1.00 89.81 173 SER A N 1
ATOM 1324 C CA . SER A 1 173 ? -7.929 4.651 21.712 1.00 89.81 173 SER A CA 1
ATOM 1325 C C . SER A 1 173 ? -8.015 3.626 22.824 1.00 89.81 173 SER A C 1
ATOM 1327 O O . SER A 1 173 ? -7.120 3.562 23.671 1.00 89.81 173 SER A O 1
ATOM 1329 N N . THR A 1 174 ? -9.010 2.760 22.734 1.00 89.44 174 THR A N 1
ATOM 1330 C CA . THR A 1 174 ? -9.144 1.527 23.508 1.00 89.44 174 THR A CA 1
ATOM 1331 C C . THR A 1 174 ? -9.005 0.321 22.573 1.00 89.44 174 THR A C 1
ATOM 1333 O O . THR A 1 174 ? -9.093 0.453 21.352 1.00 89.44 174 THR A O 1
ATOM 1336 N N . GLY A 1 175 ? -8.679 -0.848 23.135 1.00 87.69 175 GLY A N 1
ATOM 1337 C CA . GLY A 1 175 ? -8.595 -2.107 22.380 1.00 87.69 175 GLY A CA 1
ATOM 1338 C C . GLY A 1 175 ? -7.410 -2.252 21.418 1.00 87.69 175 GLY A C 1
ATOM 1339 O O . GLY A 1 175 ? -7.381 -3.187 20.621 1.00 87.69 175 GLY A O 1
ATOM 1340 N N . LEU A 1 176 ? -6.403 -1.372 21.498 1.00 90.69 176 LEU A N 1
ATOM 1341 C CA . LEU A 1 176 ? -5.114 -1.621 20.847 1.00 90.69 176 LEU A CA 1
ATOM 1342 C C . LEU A 1 176 ? -4.414 -2.850 21.461 1.00 90.69 176 LEU A C 1
ATOM 1344 O O . LEU A 1 176 ? -4.591 -3.122 22.653 1.00 90.69 176 LEU A O 1
ATOM 1348 N N . PRO A 1 177 ? -3.562 -3.557 20.690 1.00 89.94 177 PRO A N 1
ATOM 1349 C CA . PRO A 1 177 ? -2.794 -4.685 21.205 1.00 89.94 177 PRO A CA 1
ATOM 1350 C C . PRO A 1 177 ? -1.942 -4.322 22.437 1.00 89.94 177 PRO A C 1
ATOM 1352 O O . PRO A 1 177 ? -1.505 -3.170 22.568 1.00 89.94 177 PRO A O 1
ATOM 1355 N N . PRO A 1 178 ? -1.625 -5.296 23.314 1.00 84.00 178 PRO A N 1
ATOM 1356 C CA . PRO A 1 178 ? -0.832 -5.054 24.515 1.00 84.00 178 PRO A CA 1
ATOM 1357 C C . PRO A 1 178 ? 0.483 -4.331 24.200 1.00 84.00 178 PRO A C 1
ATOM 1359 O O . PRO A 1 178 ? 1.202 -4.703 23.272 1.00 84.00 178 PRO A O 1
ATOM 1362 N N . ASN A 1 179 ? 0.810 -3.311 24.996 1.00 86.31 179 ASN A N 1
ATOM 1363 C CA . ASN A 1 179 ? 2.016 -2.479 24.865 1.00 86.31 179 ASN A CA 1
ATOM 1364 C C . ASN A 1 179 ? 2.101 -1.598 23.600 1.00 86.31 179 ASN A C 1
ATOM 1366 O O . ASN A 1 179 ? 3.138 -0.974 23.361 1.00 86.31 179 ASN A O 1
ATOM 1370 N N . VAL A 1 180 ? 1.034 -1.483 22.802 1.00 88.81 180 VAL A N 1
ATOM 1371 C CA . VAL A 1 180 ? 1.002 -0.601 21.625 1.00 88.81 180 VAL A CA 1
ATOM 1372 C C . VAL A 1 180 ? 0.328 0.727 21.972 1.00 88.81 180 VAL A C 1
ATOM 1374 O O . VAL A 1 180 ? -0.825 0.771 22.386 1.00 88.81 180 VAL A O 1
ATOM 1377 N N . LYS A 1 181 ? 1.046 1.838 21.773 1.00 88.56 181 LYS A N 1
ATOM 1378 C CA . LYS A 1 181 ? 0.491 3.199 21.892 1.00 88.56 181 LYS A CA 1
ATOM 1379 C C . LYS A 1 181 ? -0.029 3.688 20.541 1.00 88.56 181 LYS A C 1
ATOM 1381 O O . LYS A 1 181 ? 0.591 3.392 19.517 1.00 88.56 181 LYS A O 1
ATOM 1386 N N . LEU A 1 182 ? -1.091 4.493 20.544 1.00 89.62 182 LEU A N 1
ATOM 1387 C CA . LEU A 1 182 ? -1.633 5.129 19.341 1.00 89.62 182 LEU A CA 1
ATOM 1388 C C . LEU A 1 182 ? -0.645 6.157 18.766 1.00 89.62 182 LEU A C 1
ATOM 1390 O O . LEU A 1 182 ? -0.212 7.076 19.457 1.00 89.62 182 LEU A O 1
ATOM 1394 N N . LYS A 1 183 ? -0.251 5.965 17.506 1.00 90.25 183 LYS A N 1
ATOM 1395 C CA . LYS A 1 183 ? 0.739 6.753 16.758 1.00 90.25 183 LYS A CA 1
ATOM 1396 C C . LYS A 1 183 ? 0.401 6.712 15.266 1.00 90.25 183 LYS A C 1
ATOM 1398 O O . LYS A 1 183 ? -0.481 5.977 14.834 1.00 90.25 183 LYS A O 1
ATOM 1403 N N . ARG A 1 184 ? 1.144 7.469 14.456 1.00 90.00 184 ARG A N 1
ATOM 1404 C CA . ARG A 1 184 ? 1.049 7.408 12.989 1.00 90.00 184 ARG A CA 1
ATOM 1405 C C . ARG A 1 184 ? 1.449 6.005 12.484 1.00 90.00 184 ARG A C 1
ATOM 1407 O O . ARG A 1 184 ? 2.459 5.487 12.962 1.00 90.00 184 ARG A O 1
ATOM 1414 N N . PRO A 1 185 ? 0.763 5.420 11.481 1.00 88.69 185 PRO A N 1
ATOM 1415 C CA . PRO A 1 185 ? 1.082 4.097 10.937 1.00 88.69 185 PRO A CA 1
ATOM 1416 C C . PRO A 1 185 ? 2.538 3.944 10.481 1.00 88.69 185 PRO A C 1
ATOM 1418 O O . PRO A 1 185 ? 3.135 2.880 10.621 1.00 88.69 185 PRO A O 1
ATOM 1421 N N . SER A 1 186 ? 3.151 5.023 9.983 1.00 86.88 186 SER A N 1
ATOM 1422 C CA . SER A 1 186 ? 4.560 5.045 9.574 1.00 86.88 186 SER A CA 1
ATOM 1423 C C . SER A 1 186 ? 5.552 4.824 10.723 1.00 86.88 186 SER A C 1
ATOM 1425 O O . SER A 1 186 ? 6.679 4.409 10.460 1.00 86.88 186 SER A O 1
ATOM 1427 N N . ALA A 1 187 ? 5.143 5.072 11.971 1.00 87.31 187 ALA A N 1
ATOM 1428 C CA . ALA A 1 187 ? 5.967 4.908 13.167 1.00 87.31 187 ALA A CA 1
ATOM 1429 C C . ALA A 1 187 ? 5.945 3.477 13.734 1.00 87.31 187 ALA A C 1
ATOM 1431 O O . ALA A 1 187 ? 6.658 3.194 14.697 1.00 87.31 187 ALA A O 1
ATOM 1432 N N . TYR A 1 188 ? 5.130 2.580 13.171 1.00 89.94 188 TYR A N 1
ATOM 1433 C CA . TYR A 1 188 ? 5.066 1.185 13.595 1.00 89.94 188 TYR A CA 1
ATOM 1434 C C . TYR A 1 188 ? 5.999 0.289 12.776 1.00 89.94 188 TYR A C 1
ATOM 1436 O O . TYR A 1 188 ? 6.188 0.470 11.568 1.00 89.94 188 TYR A O 1
ATOM 1444 N N . GLY A 1 189 ? 6.554 -0.717 13.454 1.00 88.69 189 GLY A N 1
ATOM 1445 C CA . GLY A 1 189 ? 7.236 -1.836 12.815 1.00 88.69 189 GLY A CA 1
ATOM 1446 C C . GLY A 1 189 ? 6.243 -2.820 12.189 1.00 88.69 189 GLY A C 1
ATOM 1447 O O . GLY A 1 189 ? 5.063 -2.838 12.538 1.00 88.69 189 GLY A O 1
ATOM 1448 N N . LYS A 1 190 ? 6.741 -3.667 11.281 1.00 84.56 190 LYS A N 1
ATOM 1449 C CA . LYS A 1 190 ? 5.955 -4.676 10.546 1.00 84.56 190 LYS A CA 1
ATOM 1450 C C . LYS A 1 190 ? 5.076 -5.534 11.466 1.00 84.56 190 LYS A C 1
ATOM 1452 O O . LYS A 1 190 ? 3.887 -5.676 11.214 1.00 84.56 190 LYS A O 1
ATOM 1457 N N . GLU A 1 191 ? 5.650 -6.068 12.540 1.00 86.94 191 GLU A N 1
ATOM 1458 C CA . GLU A 1 191 ?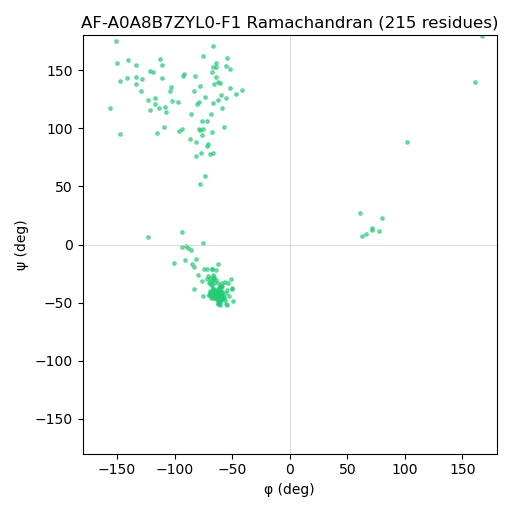 4.939 -6.944 13.478 1.00 86.94 191 GLU A CA 1
ATOM 1459 C C . GLU A 1 191 ? 3.812 -6.208 14.218 1.00 86.94 191 GLU A C 1
ATOM 1461 O O . GLU A 1 191 ? 2.711 -6.728 14.370 1.00 86.94 191 GLU A O 1
ATOM 1466 N N . THR A 1 192 ? 4.056 -4.964 14.635 1.00 89.69 192 THR A N 1
ATOM 1467 C CA . THR A 1 192 ? 3.044 -4.136 15.299 1.00 89.69 192 THR A CA 1
ATOM 1468 C C . THR A 1 192 ? 1.889 -3.803 14.363 1.00 89.69 192 THR A C 1
ATOM 1470 O O . THR A 1 192 ? 0.740 -3.857 14.785 1.00 89.69 192 THR A O 1
ATOM 1473 N N . LEU A 1 193 ? 2.180 -3.491 13.094 1.00 90.94 193 LEU A N 1
ATOM 1474 C CA . LEU A 1 193 ? 1.144 -3.234 12.093 1.00 90.94 193 LEU A CA 1
ATOM 1475 C C . LEU A 1 193 ? 0.230 -4.449 11.913 1.00 90.94 193 LEU A C 1
ATOM 1477 O O . LEU A 1 193 ? -0.984 -4.281 11.884 1.00 90.94 193 LEU A O 1
ATOM 1481 N N . GLN A 1 194 ? 0.805 -5.654 11.848 1.00 87.00 194 GLN A N 1
ATOM 1482 C CA . GLN A 1 194 ? 0.027 -6.887 11.735 1.00 87.00 194 GLN A CA 1
ATOM 1483 C C . GLN A 1 194 ? -0.888 -7.082 12.949 1.00 87.00 194 GLN A C 1
ATOM 1485 O O . GLN A 1 194 ? -2.092 -7.219 12.784 1.00 87.00 194 GLN A O 1
ATOM 1490 N N . LYS A 1 195 ? -0.350 -6.948 14.168 1.00 91.19 195 LYS A N 1
ATOM 1491 C CA . LYS A 1 195 ? -1.147 -7.068 15.402 1.00 91.19 195 LYS A CA 1
ATOM 1492 C C . LYS A 1 195 ? -2.297 -6.060 15.472 1.00 91.19 195 LYS A C 1
ATOM 1494 O O . LYS A 1 195 ? -3.349 -6.378 16.009 1.00 91.19 195 LYS A O 1
ATOM 1499 N N . ILE A 1 196 ? -2.099 -4.839 14.967 1.00 92.06 196 ILE A N 1
ATOM 1500 C CA . ILE A 1 196 ? -3.159 -3.820 14.914 1.00 92.06 196 ILE A CA 1
ATOM 1501 C C . ILE A 1 196 ? -4.261 -4.230 13.930 1.00 92.06 196 ILE A C 1
ATOM 1503 O O . ILE A 1 196 ? -5.432 -4.034 14.237 1.00 92.06 196 ILE A O 1
ATOM 1507 N N . ILE A 1 197 ? -3.897 -4.793 12.774 1.00 89.44 197 ILE A N 1
ATOM 1508 C CA . ILE A 1 197 ? -4.861 -5.312 11.792 1.00 89.44 197 ILE A CA 1
ATOM 1509 C C . ILE A 1 197 ? -5.661 -6.464 12.401 1.00 89.44 197 ILE A C 1
ATOM 1511 O O . ILE A 1 197 ? -6.882 -6.470 12.312 1.00 89.44 197 ILE A O 1
ATOM 1515 N N . ASP A 1 198 ? -4.993 -7.394 13.078 1.00 87.62 198 ASP A N 1
ATOM 1516 C CA . ASP A 1 198 ? -5.652 -8.557 13.679 1.00 87.62 198 ASP A CA 1
ATOM 1517 C C . ASP A 1 198 ? -6.608 -8.151 14.824 1.00 87.62 198 ASP A C 1
ATOM 1519 O O . ASP A 1 198 ? -7.609 -8.819 15.074 1.00 87.62 198 ASP A O 1
ATOM 1523 N N . ALA A 1 199 ? -6.333 -7.028 15.498 1.00 90.31 199 ALA A N 1
ATOM 1524 C CA . ALA A 1 199 ? -7.161 -6.462 16.566 1.00 90.31 199 ALA A CA 1
ATOM 1525 C C . ALA A 1 199 ? -8.183 -5.410 16.083 1.00 90.31 199 ALA A C 1
ATOM 1527 O O . ALA A 1 199 ? -8.790 -4.727 16.907 1.00 90.31 199 ALA A O 1
ATOM 1528 N N . GLU A 1 200 ? -8.397 -5.258 14.771 1.00 90.25 200 GLU A N 1
ATOM 1529 C CA . GLU A 1 200 ? -9.257 -4.221 14.172 1.00 90.25 200 GLU A CA 1
ATOM 1530 C C . GLU A 1 200 ? -10.662 -4.132 14.795 1.00 90.25 200 GLU A C 1
ATOM 1532 O O . GLU A 1 200 ? -11.207 -3.036 14.965 1.00 90.25 200 GLU A O 1
ATOM 15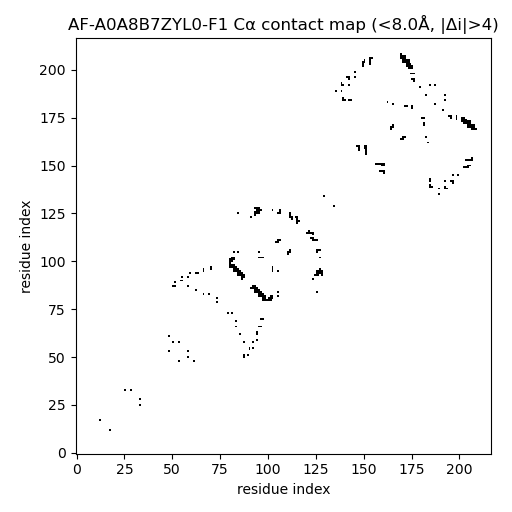37 N N . SER A 1 201 ? -11.251 -5.278 15.143 1.00 87.31 201 SER A N 1
ATOM 1538 C CA . SER A 1 201 ? -12.586 -5.362 15.740 1.00 87.31 201 SER A CA 1
ATOM 1539 C C . SER A 1 201 ? -12.651 -4.771 17.148 1.00 87.31 201 SER A C 1
ATOM 1541 O O . SER A 1 201 ? -13.660 -4.161 17.492 1.00 87.31 201 SER A O 1
ATOM 1543 N N . ALA A 1 202 ? -11.574 -4.899 17.926 1.00 90.69 202 ALA A N 1
ATOM 1544 C CA . ALA A 1 202 ? -11.496 -4.430 19.305 1.00 90.69 202 ALA A CA 1
ATOM 1545 C C . ALA A 1 202 ? -11.140 -2.940 19.416 1.00 90.69 202 ALA A C 1
ATOM 1547 O O . ALA A 1 202 ? -11.366 -2.337 20.462 1.00 90.69 202 ALA A O 1
ATOM 1548 N N . ILE A 1 203 ? -10.571 -2.342 18.364 1.00 93.00 203 ILE A N 1
ATOM 1549 C CA . ILE A 1 203 ? -10.117 -0.949 18.391 1.00 93.00 203 ILE A CA 1
ATOM 1550 C C . ILE A 1 203 ? -11.312 0.003 18.345 1.00 93.00 203 ILE A C 1
ATOM 1552 O O . ILE A 1 203 ? -12.117 -0.026 17.410 1.00 93.00 203 ILE A O 1
ATOM 1556 N N . GLU A 1 204 ? -11.359 0.923 19.301 1.00 90.94 204 GLU A N 1
ATOM 1557 C CA . GLU A 1 204 ? -12.327 2.019 19.354 1.00 90.94 204 GLU A CA 1
ATOM 1558 C C . GLU A 1 204 ? -11.610 3.326 19.678 1.00 90.94 204 GLU A C 1
ATOM 1560 O O . GLU A 1 204 ? -10.626 3.343 20.423 1.00 90.94 204 GLU A O 1
ATOM 1565 N N . PHE A 1 205 ? -12.079 4.430 19.094 1.00 91.56 205 PHE A N 1
ATOM 1566 C CA . PHE A 1 205 ? -11.516 5.758 19.325 1.00 91.56 205 PHE A CA 1
ATOM 1567 C C . PHE A 1 205 ? -12.493 6.630 20.105 1.00 91.56 205 PHE A C 1
ATOM 1569 O O . PHE A 1 205 ? -13.694 6.617 19.859 1.00 91.56 205 PHE A O 1
ATOM 1576 N N . THR A 1 206 ? -11.943 7.458 20.985 1.00 87.69 206 THR A N 1
ATOM 1577 C CA . THR A 1 206 ? -12.678 8.475 21.736 1.00 87.69 206 THR A CA 1
ATOM 1578 C C . THR A 1 206 ? -12.040 9.821 21.449 1.00 87.69 206 THR A C 1
ATOM 1580 O O . THR A 1 206 ? -10.835 9.998 21.640 1.00 87.69 206 THR A O 1
ATOM 1583 N N . VAL A 1 207 ? -12.832 10.780 20.969 1.00 84.62 207 VAL A N 1
ATOM 1584 C CA . VAL A 1 207 ? -12.349 12.128 20.656 1.00 84.62 207 VAL A CA 1
ATOM 1585 C C . VAL A 1 207 ? -12.876 13.107 21.693 1.00 84.62 207 VAL A C 1
ATOM 1587 O O . VAL A 1 207 ? -14.074 13.368 21.763 1.00 84.62 207 VAL A O 1
ATOM 1590 N N . SER A 1 208 ? -11.970 13.674 22.484 1.00 80.06 208 SER A N 1
ATOM 1591 C CA . SER A 1 208 ? -12.303 14.695 23.472 1.00 80.06 208 SER A CA 1
ATOM 1592 C C . SER A 1 208 ? -12.469 16.038 22.772 1.00 80.06 208 SER A C 1
ATOM 1594 O O . SER A 1 208 ? -11.497 16.738 22.479 1.00 80.06 208 SER A O 1
ATOM 1596 N N . THR A 1 209 ? -13.712 16.429 22.504 1.00 64.50 209 THR A N 1
ATOM 1597 C CA . THR A 1 209 ? -14.023 17.818 22.174 1.00 64.50 209 THR A CA 1
ATOM 1598 C C . THR A 1 209 ? -13.895 18.635 23.454 1.00 64.50 209 THR A C 1
ATOM 1600 O O . THR A 1 209 ? -14.755 18.545 24.324 1.00 64.50 209 THR A O 1
ATOM 1603 N N . GLN A 1 210 ? -12.842 19.444 23.596 1.00 48.84 21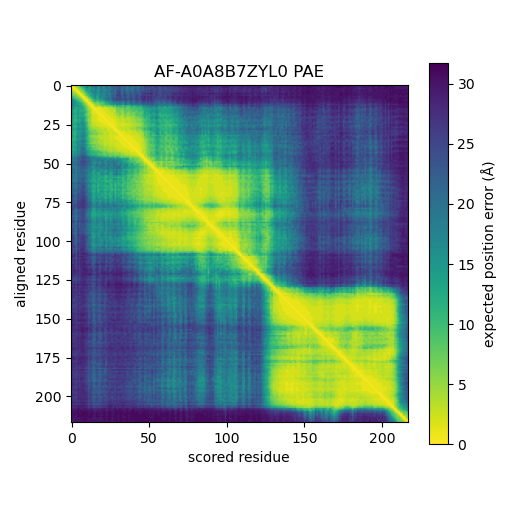0 GLN A N 1
ATOM 1604 C CA . GLN A 1 210 ? -12.881 20.550 24.556 1.00 48.84 210 GLN A CA 1
ATOM 1605 C C . GLN A 1 210 ? -13.919 21.568 24.058 1.00 48.84 210 GLN A C 1
ATOM 1607 O O . GLN A 1 210 ? -13.588 22.566 23.427 1.00 48.84 210 GLN A O 1
ATOM 1612 N N . THR A 1 211 ? -15.202 21.288 24.275 1.00 41.19 211 THR A N 1
ATOM 1613 C CA . THR A 1 211 ? -16.246 22.307 24.267 1.00 41.19 211 THR A CA 1
ATOM 1614 C C . THR A 1 211 ? -16.118 23.059 25.583 1.00 41.19 211 THR A C 1
ATOM 1616 O O . THR A 1 211 ? -16.642 22.622 26.606 1.00 41.19 211 THR A O 1
ATOM 1619 N N . SER A 1 212 ? -15.384 24.174 25.579 1.00 40.50 212 SER A N 1
ATOM 1620 C CA . SER A 1 212 ? -15.470 25.172 26.643 1.00 40.50 212 SER A CA 1
ATOM 1621 C C . SER A 1 212 ? -16.839 25.856 26.558 1.00 40.50 212 SER A C 1
ATOM 1623 O O . SER A 1 212 ? -16.971 26.955 26.021 1.00 40.50 212 SER A O 1
ATOM 1625 N N . THR A 1 213 ? -17.883 25.191 27.046 1.00 38.09 213 THR A N 1
ATOM 1626 C CA . THR A 1 213 ? -19.163 25.844 27.318 1.00 38.09 213 THR A CA 1
ATOM 1627 C C . THR A 1 213 ? -19.029 26.530 28.673 1.00 38.09 213 THR A C 1
ATOM 1629 O O . THR A 1 213 ? -19.310 25.937 29.712 1.00 38.09 213 THR A O 1
ATOM 1632 N N . LEU A 1 214 ? -18.552 27.777 28.669 1.00 40.12 214 LEU A N 1
ATOM 1633 C CA . LEU A 1 214 ? -18.743 28.700 29.787 1.00 40.12 214 LEU A CA 1
ATOM 1634 C C . LEU A 1 214 ? -20.224 29.097 29.810 1.00 40.12 214 LEU A C 1
ATOM 1636 O O . LEU A 1 214 ? -20.633 30.081 29.203 1.00 40.12 214 LEU A O 1
ATOM 1640 N N . ALA A 1 215 ? -21.028 28.277 30.481 1.00 46.34 215 ALA A N 1
ATOM 1641 C CA . ALA A 1 215 ? -22.314 28.673 31.028 1.00 46.34 215 ALA A CA 1
ATOM 1642 C C . ALA A 1 215 ? -22.094 29.041 32.501 1.00 46.34 215 ALA A C 1
ATOM 1644 O O . ALA A 1 215 ? -22.023 28.154 33.345 1.00 46.34 215 ALA A O 1
ATOM 1645 N N . GLN A 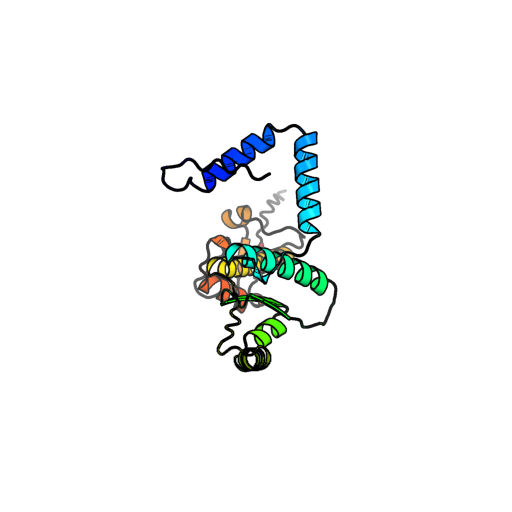1 216 ? -21.943 30.334 32.784 1.00 43.25 216 GLN A N 1
ATOM 1646 C CA . GLN A 1 216 ? -22.115 30.966 34.100 1.00 43.25 216 GLN A CA 1
ATOM 1647 C C . GLN A 1 216 ? -22.652 32.373 33.784 1.00 43.25 216 GLN A C 1
ATOM 1649 O O . GLN A 1 216 ? -21.957 33.147 33.130 1.00 43.25 216 GLN A O 1
ATOM 1654 N N . SER A 1 217 ? -23.978 32.547 33.817 1.00 42.06 217 SER A N 1
ATOM 1655 C CA . SER A 1 217 ? -24.809 32.933 34.979 1.00 42.06 217 SER A CA 1
ATOM 1656 C C . SER A 1 217 ? -24.847 34.443 35.158 1.00 42.06 217 SER A C 1
ATOM 1658 O O . SER A 1 217 ? -23.771 34.998 35.464 1.00 42.06 217 SER A O 1
#

Nearest PDB structures (foldseek):
  2dn5-assembly1_A  TM=8.308E-01  e=7.705E-06  Homo sapiens
  2dzq-assembly1_A  TM=7.848E-01  e=3.573E-05  Homo sapiens
  2eje-assembly1_A  TM=7.806E-01  e=4.295E-05  Homo sapiens
  2d99-assembly1_A  TM=8.061E-01  e=2.251E-04  Homo sapiens
  2dn4-assembly1_A  TM=7.634E-01  e=9.536E-05  Homo sapiens

pLDDT: mean 75.24, std 15.83, range [31.03, 93.0]

Mean predicted aligned error: 17.12 Å

Secondary structure (DSSP, 8-state):
-------SSSSPPPHHHHHHHHHHHHHHS-HHHHHHHHHHHHHHHHSPP-GGG--HHHHHHHHHHHHHHHHHHHTTSTT---EEEEEEGGGTEEEEEE-HHHHHHHTSHHHHHHHHHHHT-S---------HHHHHHHHHHHHHHHHHHHHHHHH---S---HHHHHTT-EEEESPPTTPPP--GGGS-HHHHHHHHHTTTT-EEEE----------